Protein AF-A0A926A5C2-F1 (afdb_monomer_lite)

Secondary structure (DSSP, 8-state):
-------------PPTT--S----EEEEEEE---SSTT---EEEEEEE--SS---------------------PPPPPPSS-GGGT--TT-EEEEEE-TT--EEEEE--EEETTTTEEEHHHHHHHTT----HHHHHHHHT-S-EEEETTEEEEEEEEEEEEEETTEEEEEEEEEEEEEEEEEEEEEETTEEEEEEEEEEEEEETT-SSPPPHHHHHHHHHHHH----HHHHHH----EEEEEEEPPPS-S---

Structure (mmCIF, N/CA/C/O backbone):
data_AF-A0A926A5C2-F1
#
_entry.id   AF-A0A926A5C2-F1
#
loop_
_atom_site.group_PDB
_atom_site.id
_atom_site.type_symbol
_atom_site.label_atom_id
_atom_site.label_alt_id
_atom_site.label_comp_id
_atom_site.label_asym_id
_atom_site.label_entity_id
_atom_site.label_seq_id
_atom_site.pdbx_PDB_ins_code
_atom_site.Cartn_x
_atom_site.Cartn_y
_atom_site.Cartn_z
_atom_site.occupancy
_atom_site.B_iso_or_equiv
_atom_site.auth_seq_id
_atom_site.auth_comp_id
_atom_site.auth_asym_id
_atom_site.auth_atom_id
_atom_site.pdbx_PDB_model_num
ATOM 1 N N . MET A 1 1 ? 26.486 -22.505 4.040 1.00 41.91 1 MET A N 1
ATOM 2 C CA . MET A 1 1 ? 26.008 -23.782 3.472 1.00 41.91 1 MET A CA 1
ATOM 3 C C . MET A 1 1 ? 27.068 -24.236 2.486 1.00 41.91 1 MET A C 1
ATOM 5 O O . MET A 1 1 ? 27.304 -23.521 1.524 1.00 41.91 1 MET A O 1
ATOM 9 N N . GLY A 1 2 ? 27.817 -25.287 2.821 1.00 39.69 2 GLY A N 1
ATOM 10 C CA . GLY A 1 2 ? 28.919 -25.784 1.992 1.00 39.69 2 GLY A CA 1
ATOM 11 C C . GLY A 1 2 ? 28.408 -26.738 0.914 1.00 39.69 2 GLY A C 1
ATOM 12 O O . GLY A 1 2 ? 27.535 -27.553 1.202 1.00 39.69 2 GLY A O 1
ATOM 13 N N . SER A 1 3 ? 28.935 -26.617 -0.305 1.00 39.25 3 SER A N 1
ATOM 14 C CA . SER A 1 3 ? 28.775 -27.623 -1.362 1.00 39.25 3 SER A CA 1
ATOM 15 C C . SER A 1 3 ? 29.648 -28.830 -1.025 1.00 39.25 3 SER A C 1
ATOM 17 O O . SER A 1 3 ? 30.818 -28.653 -0.682 1.00 39.25 3 SER A O 1
ATOM 19 N N . VAL A 1 4 ? 29.094 -30.039 -1.098 1.00 41.56 4 VAL A N 1
ATOM 20 C CA . VAL A 1 4 ? 29.854 -31.290 -0.982 1.00 41.56 4 VAL A CA 1
ATOM 21 C C . VAL A 1 4 ? 29.874 -31.930 -2.364 1.00 41.56 4 VAL A C 1
ATOM 23 O O . VAL A 1 4 ? 28.915 -32.585 -2.767 1.00 41.56 4 VAL A O 1
ATOM 26 N N . ASP A 1 5 ? 30.961 -31.725 -3.103 1.00 39.16 5 ASP A N 1
ATOM 27 C CA . ASP A 1 5 ? 31.157 -32.364 -4.402 1.00 39.16 5 ASP A CA 1
ATOM 28 C C . ASP A 1 5 ? 31.571 -33.822 -4.183 1.00 39.16 5 ASP A C 1
ATOM 30 O O . ASP A 1 5 ? 32.675 -34.115 -3.723 1.00 39.16 5 ASP A O 1
ATOM 34 N N . THR A 1 6 ? 30.678 -34.758 -4.507 1.00 43.56 6 THR A N 1
ATOM 35 C CA . THR A 1 6 ? 30.975 -36.193 -4.417 1.00 43.56 6 THR A CA 1
ATOM 36 C C . THR A 1 6 ? 31.266 -36.724 -5.817 1.00 43.56 6 THR A C 1
ATOM 38 O O . THR A 1 6 ? 30.358 -37.077 -6.565 1.00 43.56 6 THR A O 1
ATOM 41 N N . ALA A 1 7 ? 32.541 -36.767 -6.209 1.00 42.66 7 ALA A N 1
ATOM 42 C CA . ALA A 1 7 ? 32.945 -37.380 -7.472 1.00 42.66 7 ALA A CA 1
ATOM 43 C C . ALA A 1 7 ? 32.985 -38.910 -7.317 1.00 42.66 7 ALA A C 1
ATOM 45 O O . ALA A 1 7 ? 33.824 -39.445 -6.591 1.00 42.66 7 ALA A O 1
ATOM 46 N N . ARG A 1 8 ? 32.091 -39.629 -8.007 1.00 47.75 8 ARG A N 1
ATOM 47 C CA . ARG A 1 8 ? 32.092 -41.099 -8.052 1.00 47.75 8 ARG A CA 1
ATOM 48 C C . ARG A 1 8 ? 32.523 -41.568 -9.438 1.00 47.75 8 ARG A C 1
ATOM 50 O O . ARG A 1 8 ? 31.795 -41.402 -10.411 1.00 47.75 8 ARG A O 1
ATOM 57 N N . ALA A 1 9 ? 33.718 -42.145 -9.534 1.00 41.56 9 ALA A N 1
ATOM 58 C CA . ALA A 1 9 ? 34.192 -42.772 -10.761 1.00 41.56 9 ALA A CA 1
ATOM 59 C C . ALA A 1 9 ? 33.613 -44.190 -10.871 1.00 41.56 9 ALA A C 1
ATOM 61 O O . ALA A 1 9 ? 33.821 -45.018 -9.985 1.00 41.56 9 ALA A O 1
ATOM 62 N N . HIS A 1 10 ? 32.900 -44.475 -11.959 1.00 47.66 10 HIS A N 1
ATOM 63 C CA . HIS A 1 10 ? 32.483 -45.830 -12.313 1.00 47.66 10 HIS A CA 1
ATOM 64 C C . HIS A 1 10 ? 33.353 -46.329 -13.469 1.00 47.66 10 HIS A C 1
ATOM 66 O O . HIS A 1 10 ? 33.360 -45.740 -14.548 1.00 47.66 10 HIS A O 1
ATOM 72 N N . ALA A 1 11 ? 34.100 -47.410 -13.241 1.00 44.03 11 ALA A N 1
ATOM 73 C CA . ALA A 1 11 ? 34.818 -48.108 -14.300 1.00 44.03 11 ALA A CA 1
ATOM 74 C C . ALA A 1 11 ? 33.831 -49.016 -15.049 1.00 44.03 11 ALA A C 1
ATOM 76 O O . ALA A 1 11 ? 33.307 -49.967 -14.473 1.00 44.03 11 ALA A O 1
ATOM 77 N N . ALA A 1 12 ? 33.560 -48.717 -16.319 1.00 50.47 12 ALA A N 1
ATOM 78 C CA . ALA A 1 12 ? 32.808 -49.610 -17.191 1.00 50.47 12 ALA A CA 1
ATOM 79 C C . ALA A 1 12 ? 33.776 -50.614 -17.835 1.00 50.47 12 ALA A C 1
ATOM 81 O O . ALA A 1 12 ? 34.683 -50.222 -18.570 1.00 50.47 12 ALA A O 1
ATOM 82 N N . THR A 1 13 ? 33.602 -51.908 -17.565 1.00 46.28 13 THR A N 1
ATOM 83 C CA . THR A 1 13 ? 34.299 -52.970 -18.302 1.00 46.28 13 THR A CA 1
ATOM 84 C C . THR A 1 13 ? 33.565 -53.225 -19.613 1.00 46.28 13 THR A C 1
ATOM 86 O O . THR A 1 13 ? 32.408 -53.644 -19.605 1.00 46.28 13 THR A O 1
ATOM 89 N N . GLY A 1 14 ? 34.223 -52.944 -20.739 1.00 50.41 14 GLY A N 1
ATOM 90 C CA . GLY A 1 14 ? 33.713 -53.284 -22.068 1.00 50.41 14 GLY A CA 1
ATOM 91 C C . GLY A 1 14 ? 33.692 -54.802 -22.314 1.00 50.41 14 GLY A C 1
ATOM 92 O O . GLY A 1 14 ? 34.383 -55.546 -21.613 1.00 50.41 14 GLY A O 1
ATOM 93 N N . PRO A 1 15 ? 32.914 -55.281 -23.300 1.00 50.41 15 PRO A N 1
ATOM 94 C CA . PRO A 1 15 ? 32.905 -56.689 -23.685 1.00 50.41 15 PRO A CA 1
ATOM 95 C C . PRO A 1 15 ? 34.279 -57.133 -24.232 1.00 50.41 15 PRO A C 1
ATOM 97 O O . PRO A 1 15 ? 34.991 -56.333 -24.847 1.00 50.41 15 PRO A O 1
ATOM 100 N N . PRO A 1 16 ? 34.675 -58.401 -24.023 1.00 42.03 16 PRO A N 1
ATOM 101 C CA . PRO A 1 16 ? 35.984 -58.900 -24.431 1.00 42.03 16 PRO A CA 1
ATOM 102 C C . PRO A 1 16 ? 36.075 -58.997 -25.961 1.00 42.03 16 PRO A C 1
ATOM 104 O O . PRO A 1 16 ? 35.305 -59.728 -26.578 1.00 42.03 16 PRO A O 1
ATOM 107 N N . GLY A 1 17 ? 37.024 -58.279 -26.579 1.00 53.16 17 GLY A N 1
ATOM 108 C CA . GLY A 1 17 ? 37.363 -58.477 -27.998 1.00 53.16 17 GLY A CA 1
ATOM 109 C C . GLY A 1 17 ? 37.884 -57.270 -28.786 1.00 53.16 17 GLY A C 1
ATOM 110 O O . GLY A 1 17 ? 38.412 -57.466 -29.875 1.00 53.16 17 GLY A O 1
ATOM 111 N N . THR A 1 18 ? 37.792 -56.039 -28.279 1.00 46.62 18 THR A N 1
ATOM 112 C CA . THR A 1 18 ? 38.302 -54.846 -28.989 1.00 46.62 18 THR A CA 1
ATOM 113 C C . THR A 1 18 ? 39.688 -54.416 -28.491 1.00 46.62 18 THR A C 1
ATOM 115 O O . THR A 1 18 ? 39.826 -54.101 -27.306 1.00 46.62 18 THR A O 1
ATOM 118 N N . PRO A 1 19 ? 40.720 -54.353 -29.357 1.00 46.88 19 PRO A N 1
ATOM 119 C CA . PRO A 1 19 ? 42.037 -53.849 -28.981 1.00 46.88 19 PRO A CA 1
ATOM 120 C C . PRO A 1 19 ? 42.009 -52.325 -28.795 1.00 46.88 19 PRO A C 1
ATOM 122 O O . PRO A 1 19 ? 41.740 -51.589 -29.737 1.00 46.88 19 PRO A O 1
ATOM 125 N N . GLY A 1 20 ? 42.342 -51.868 -27.585 1.00 53.09 20 GLY A N 1
ATOM 126 C CA . GLY A 1 20 ? 42.894 -50.534 -27.320 1.00 53.09 20 GLY A CA 1
ATOM 127 C C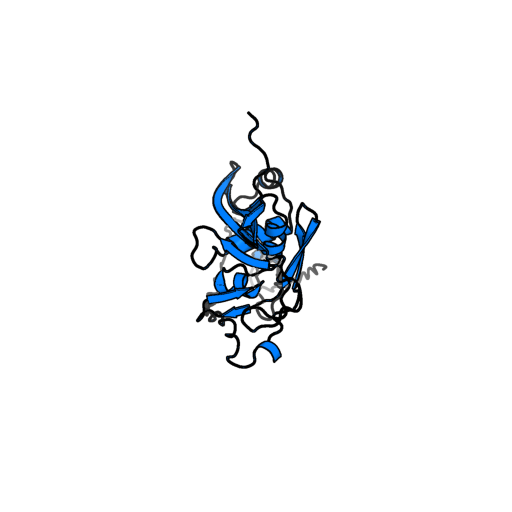 . GLY A 1 20 ? 41.935 -49.346 -27.435 1.00 53.09 20 GLY A C 1
ATOM 128 O O . GLY A 1 20 ? 41.920 -48.647 -28.440 1.00 53.09 20 GLY A O 1
ATOM 129 N N . GLY A 1 21 ? 41.225 -49.030 -26.349 1.00 47.00 21 GLY A N 1
ATOM 130 C CA . GLY A 1 21 ? 40.517 -47.755 -26.223 1.00 47.00 21 GLY A CA 1
ATOM 131 C C . GLY A 1 21 ? 39.782 -47.608 -24.895 1.00 47.00 21 GLY A C 1
ATOM 132 O O . GLY A 1 21 ? 38.567 -47.756 -24.844 1.00 47.00 21 GLY A O 1
ATOM 133 N N . TYR A 1 22 ? 40.501 -47.317 -23.808 1.00 49.78 22 TYR A N 1
ATOM 134 C CA . TYR A 1 22 ? 39.872 -46.968 -22.531 1.00 49.78 22 TYR A CA 1
ATOM 135 C C . TYR A 1 22 ? 39.327 -45.534 -22.609 1.00 49.78 22 TYR A C 1
ATOM 137 O O . TYR A 1 22 ? 40.064 -44.567 -22.426 1.00 49.78 22 TYR A O 1
ATOM 145 N N . GLY A 1 23 ? 38.040 -45.388 -22.922 1.00 53.72 23 GLY A N 1
ATOM 146 C CA . GLY A 1 23 ? 37.313 -44.127 -22.777 1.00 53.72 23 GLY A CA 1
ATOM 147 C C . GLY A 1 23 ? 36.698 -44.026 -21.383 1.00 53.72 23 GLY A C 1
ATOM 148 O O . GLY A 1 23 ? 36.069 -44.968 -20.912 1.00 53.72 23 GLY A O 1
ATOM 149 N N . TYR A 1 24 ? 36.865 -42.885 -20.724 1.00 52.62 24 TYR A N 1
ATOM 150 C CA . TYR A 1 24 ? 36.224 -42.568 -19.449 1.00 52.62 24 TYR A CA 1
ATOM 151 C C . TYR A 1 24 ? 35.170 -41.476 -19.671 1.00 52.62 24 TYR A C 1
ATOM 153 O O . TYR A 1 24 ? 35.434 -40.467 -20.331 1.00 52.62 24 TYR A O 1
ATOM 161 N N . CYS A 1 25 ? 33.967 -41.677 -19.134 1.00 48.66 25 CYS A N 1
ATOM 162 C CA . CYS A 1 25 ? 32.930 -40.650 -19.077 1.00 48.66 25 CYS A CA 1
ATOM 163 C C . CYS A 1 25 ? 32.883 -40.097 -17.651 1.00 48.66 25 CYS A C 1
ATOM 165 O O . CYS A 1 25 ? 32.857 -40.858 -16.683 1.00 48.66 25 CYS A O 1
ATOM 167 N N . PHE A 1 26 ? 32.883 -38.772 -17.524 1.00 50.59 26 PHE A N 1
ATOM 168 C CA . PHE A 1 26 ? 32.692 -38.104 -16.241 1.00 50.59 26 PHE A CA 1
ATOM 169 C C . PHE A 1 26 ? 31.235 -37.661 -16.132 1.00 50.59 26 PHE A C 1
ATOM 171 O O . PHE A 1 26 ? 30.705 -37.029 -17.051 1.00 50.59 26 PHE A O 1
ATOM 178 N N . TYR A 1 27 ? 30.605 -37.994 -15.008 1.00 48.12 27 TYR A N 1
ATOM 179 C CA . TYR A 1 27 ? 29.276 -37.521 -14.646 1.00 48.12 27 TYR A CA 1
ATOM 180 C C . TYR A 1 27 ? 29.435 -36.411 -13.615 1.00 48.12 27 TYR A C 1
ATOM 182 O O . TYR A 1 27 ? 30.053 -36.619 -12.571 1.00 48.12 27 TYR A O 1
ATOM 190 N N . HIS A 1 28 ? 28.881 -35.238 -13.906 1.00 51.06 28 HIS A N 1
ATOM 191 C CA . HIS A 1 28 ? 28.712 -34.186 -12.911 1.00 51.06 28 HIS A CA 1
ATOM 192 C C . HIS A 1 28 ? 27.228 -34.126 -12.556 1.00 51.06 28 HIS A C 1
ATOM 194 O O . HIS A 1 28 ? 26.404 -33.762 -13.395 1.00 51.06 28 HIS A O 1
ATOM 200 N N . GLY A 1 29 ? 26.897 -34.541 -11.334 1.00 43.31 29 GLY A N 1
ATOM 201 C CA . GLY A 1 29 ? 25.592 -34.296 -10.732 1.00 43.31 29 GLY A CA 1
ATOM 202 C C . GLY A 1 29 ? 25.653 -32.990 -9.952 1.00 43.31 29 GLY A C 1
ATOM 203 O O . GLY A 1 29 ? 26.571 -32.785 -9.161 1.00 43.31 29 GLY A O 1
ATOM 204 N N . SER A 1 30 ? 24.704 -32.092 -10.188 1.00 50.62 30 SER A N 1
ATOM 205 C CA . SER A 1 30 ? 24.540 -30.880 -9.387 1.00 50.62 30 SER A CA 1
ATOM 206 C C . SER A 1 30 ? 23.118 -30.867 -8.848 1.00 50.62 30 SER A C 1
ATOM 208 O O . SER A 1 30 ? 22.163 -30.748 -9.612 1.00 50.62 30 SER A O 1
ATOM 210 N N . SER A 1 31 ? 22.979 -31.024 -7.535 1.00 45.97 31 SER A N 1
ATOM 211 C CA . SER A 1 31 ? 21.687 -30.985 -6.852 1.00 45.97 31 SER A CA 1
ATOM 212 C C . SER A 1 31 ? 21.349 -29.535 -6.510 1.00 45.97 31 SER A C 1
ATOM 214 O O . SER A 1 31 ? 22.049 -28.893 -5.726 1.00 45.97 31 SER A O 1
ATOM 216 N N . LEU A 1 32 ? 20.281 -29.001 -7.100 1.00 46.66 32 LEU A N 1
ATOM 217 C CA . LEU A 1 32 ? 19.748 -27.690 -6.734 1.00 46.66 32 LEU A CA 1
ATOM 218 C C . LEU A 1 32 ? 18.655 -27.879 -5.682 1.00 46.66 32 LEU A C 1
ATOM 220 O O . LEU A 1 32 ? 17.546 -28.306 -5.993 1.00 46.66 32 LEU A O 1
ATOM 224 N N . PHE A 1 33 ? 18.969 -27.548 -4.430 1.00 42.19 33 PHE A N 1
ATOM 225 C CA . PHE A 1 33 ? 17.984 -27.536 -3.353 1.00 42.19 33 PHE A CA 1
ATOM 226 C C . PHE A 1 33 ? 17.173 -26.241 -3.407 1.00 42.19 33 PHE A C 1
ATOM 228 O O . PHE A 1 33 ? 17.619 -25.187 -2.953 1.00 42.19 33 PHE A O 1
ATOM 235 N N . PHE A 1 34 ? 15.957 -26.327 -3.935 1.00 46.00 34 PHE A N 1
ATOM 236 C CA . PHE A 1 34 ? 14.927 -25.324 -3.686 1.00 46.00 34 PHE A CA 1
ATOM 237 C C . PHE A 1 34 ? 14.205 -25.721 -2.396 1.00 46.00 34 PHE A C 1
ATOM 239 O O . PHE A 1 34 ? 13.796 -26.867 -2.254 1.00 46.00 34 PHE A O 1
ATOM 246 N N . GLY A 1 35 ? 14.093 -24.806 -1.431 1.00 41.53 35 GLY A N 1
ATOM 247 C CA . GLY A 1 35 ? 13.573 -25.057 -0.077 1.00 41.53 35 GLY A CA 1
ATOM 248 C C . GLY A 1 35 ? 12.072 -25.371 0.020 1.00 41.53 35 GLY A C 1
ATOM 249 O O . GLY A 1 35 ? 11.381 -24.765 0.835 1.00 41.53 35 GLY A O 1
ATOM 250 N N . TYR A 1 36 ? 11.570 -26.308 -0.782 1.00 43.31 36 TYR A N 1
ATOM 251 C CA . TYR A 1 36 ? 10.217 -26.855 -0.724 1.00 43.31 36 TYR A CA 1
ATOM 252 C C . TYR A 1 36 ? 10.290 -28.380 -0.565 1.00 43.31 36 TYR A C 1
ATOM 254 O O . TYR A 1 36 ? 11.109 -29.020 -1.225 1.00 43.31 36 TYR A O 1
ATOM 262 N N . PRO A 1 37 ? 9.445 -29.002 0.275 1.00 48.28 37 PRO A N 1
ATOM 263 C CA . PRO A 1 37 ? 9.356 -30.452 0.307 1.00 48.28 37 PRO A CA 1
ATOM 264 C C . PRO A 1 37 ? 8.676 -30.930 -0.988 1.00 48.28 37 PRO A C 1
ATOM 266 O O . PRO A 1 37 ? 7.538 -30.552 -1.249 1.00 48.28 37 PRO A O 1
ATOM 269 N N . ALA A 1 38 ? 9.368 -31.778 -1.756 1.00 50.94 38 ALA A N 1
ATOM 270 C CA . ALA A 1 38 ? 8.860 -32.592 -2.875 1.00 50.94 38 ALA A CA 1
ATOM 271 C C . ALA A 1 38 ? 9.067 -32.113 -4.331 1.00 50.94 38 ALA A C 1
ATOM 273 O O . ALA A 1 38 ? 8.238 -32.411 -5.188 1.00 50.94 38 ALA A O 1
ATOM 274 N N . LEU A 1 39 ? 10.202 -31.490 -4.667 1.00 42.84 39 LEU A N 1
ATOM 275 C CA . LEU A 1 39 ? 10.691 -31.520 -6.056 1.00 42.84 39 LEU A CA 1
ATOM 276 C C . LEU A 1 39 ? 12.225 -31.550 -6.105 1.00 42.84 39 LEU A C 1
ATOM 278 O O . LEU A 1 39 ? 12.885 -30.515 -6.074 1.00 42.84 39 LEU A O 1
ATOM 282 N N . GLU A 1 40 ? 12.791 -32.757 -6.176 1.00 43.88 40 GLU A N 1
ATOM 283 C CA . GLU A 1 40 ? 14.185 -32.959 -6.576 1.00 43.88 40 GLU A CA 1
ATOM 284 C C . GLU A 1 40 ? 14.245 -33.013 -8.105 1.00 43.88 40 GLU A C 1
ATOM 286 O O . GLU A 1 40 ? 13.630 -33.871 -8.737 1.00 43.88 40 GLU A O 1
ATOM 291 N N . VAL A 1 41 ? 14.965 -32.068 -8.711 1.00 45.69 41 VAL A N 1
ATOM 292 C CA . VAL A 1 41 ? 15.289 -32.095 -10.140 1.00 45.69 41 VAL A CA 1
ATOM 293 C C . VAL A 1 41 ? 16.757 -32.476 -10.257 1.00 45.69 41 VAL A C 1
ATOM 295 O O . VAL A 1 41 ? 17.640 -31.667 -9.973 1.00 45.69 41 VAL A O 1
ATOM 298 N N . GLU A 1 42 ? 17.020 -33.717 -10.656 1.00 47.97 42 GLU A N 1
ATOM 299 C CA . GLU A 1 42 ? 18.371 -34.195 -10.935 1.00 47.97 42 GLU A CA 1
ATOM 300 C C . GLU A 1 42 ? 18.713 -33.907 -12.402 1.00 47.97 42 GLU A C 1
ATOM 302 O O . GLU A 1 42 ? 18.124 -34.472 -13.325 1.00 47.97 42 GLU A O 1
ATOM 307 N N . ILE A 1 43 ? 19.655 -32.992 -12.637 1.00 49.34 43 ILE A N 1
ATOM 308 C CA . ILE A 1 43 ? 20.176 -32.713 -13.979 1.00 49.34 43 ILE A CA 1
ATOM 309 C C . ILE A 1 43 ? 21.488 -33.481 -14.122 1.00 49.34 43 ILE A C 1
ATOM 311 O O . ILE A 1 43 ? 22.510 -33.091 -13.559 1.00 49.34 43 ILE A O 1
ATOM 315 N N . MET A 1 44 ? 21.469 -34.575 -14.882 1.00 43.66 44 MET A N 1
ATOM 316 C CA . MET A 1 44 ? 22.679 -35.322 -15.218 1.00 43.66 44 MET A CA 1
ATOM 317 C C . MET A 1 44 ? 23.249 -34.832 -16.550 1.00 43.66 44 MET A C 1
ATOM 319 O O . MET A 1 44 ? 22.611 -34.953 -17.594 1.00 43.66 44 MET A O 1
ATOM 323 N N . SER A 1 45 ? 24.478 -34.312 -16.530 1.00 52.91 45 SER A N 1
ATOM 324 C CA . SER A 1 45 ? 25.253 -34.044 -17.745 1.00 52.91 45 SER A CA 1
ATOM 325 C C . SER A 1 45 ? 26.385 -35.059 -17.863 1.00 52.91 45 SER A C 1
ATOM 327 O O . SER A 1 45 ? 27.201 -35.198 -16.949 1.00 52.91 45 SER A O 1
ATOM 329 N N . ALA A 1 46 ? 26.448 -35.761 -18.994 1.00 50.53 46 ALA A N 1
ATOM 330 C CA . ALA A 1 46 ? 27.552 -36.652 -19.329 1.00 50.53 46 ALA A CA 1
ATOM 331 C C . ALA A 1 46 ? 28.392 -36.037 -20.454 1.00 50.53 46 ALA A C 1
ATOM 333 O O . ALA A 1 46 ? 27.861 -35.611 -21.481 1.00 50.53 46 ALA A O 1
ATOM 334 N N . ARG A 1 47 ? 29.718 -36.014 -20.276 1.00 52.53 47 ARG A N 1
ATOM 335 C CA . ARG A 1 47 ? 30.673 -35.712 -21.352 1.00 52.53 47 ARG A CA 1
ATOM 336 C C . ARG A 1 47 ? 31.592 -36.910 -21.540 1.00 52.53 47 ARG A C 1
ATOM 338 O O . ARG A 1 47 ? 32.353 -37.255 -20.637 1.00 52.53 47 ARG A O 1
ATOM 345 N N . CYS A 1 48 ? 31.551 -37.514 -22.720 1.00 44.84 48 CYS A N 1
ATOM 346 C CA . CYS A 1 48 ? 32.477 -38.573 -23.108 1.00 44.84 48 CYS A CA 1
ATOM 347 C C . CYS A 1 48 ? 33.482 -38.011 -24.127 1.00 44.84 48 CYS A C 1
ATOM 349 O O . CYS A 1 48 ? 33.094 -37.329 -25.076 1.00 44.84 48 CYS A O 1
ATOM 351 N N . ARG A 1 49 ? 34.783 -38.263 -23.922 1.00 46.78 49 ARG A N 1
ATOM 352 C CA . ARG A 1 49 ? 35.836 -37.946 -24.904 1.00 46.78 49 ARG A CA 1
ATOM 353 C C . ARG A 1 49 ? 36.111 -39.179 -25.756 1.00 46.78 49 ARG A C 1
ATOM 355 O O . ARG A 1 49 ? 36.516 -40.206 -25.219 1.00 46.78 49 ARG A O 1
ATOM 362 N N . HIS A 1 50 ? 35.975 -39.052 -27.072 1.00 45.19 50 HIS A N 1
ATOM 363 C CA . HIS A 1 50 ? 36.530 -40.011 -28.024 1.00 45.19 50 HIS A CA 1
ATOM 364 C C . HIS A 1 50 ? 37.524 -39.294 -28.944 1.00 45.19 50 HIS A C 1
ATOM 366 O O . HIS A 1 50 ? 37.306 -38.142 -29.323 1.00 45.19 50 HIS A O 1
ATOM 372 N N . TRP A 1 51 ? 38.660 -39.934 -29.222 1.00 50.78 51 TRP A N 1
ATOM 373 C CA . TRP A 1 51 ? 39.692 -39.394 -30.106 1.00 50.78 51 TRP A CA 1
ATOM 374 C C . TRP A 1 51 ? 39.242 -39.573 -31.560 1.00 50.78 51 TRP A C 1
ATOM 376 O O . TRP A 1 51 ? 39.195 -40.690 -32.058 1.00 50.78 51 TRP A O 1
ATOM 386 N N . GLY A 1 52 ? 38.917 -38.460 -32.220 1.00 49.34 52 GLY A N 1
ATOM 387 C CA . GLY A 1 52 ? 38.553 -38.406 -33.639 1.00 49.34 52 GLY A CA 1
ATOM 388 C C . GLY A 1 52 ? 37.103 -37.968 -33.858 1.00 49.34 52 GLY A C 1
ATOM 389 O O . GLY A 1 52 ? 36.180 -38.724 -33.594 1.00 49.34 52 GLY A O 1
ATOM 390 N N . SER A 1 53 ? 36.928 -36.748 -34.379 1.00 48.94 53 SER A N 1
ATOM 391 C CA . SER A 1 53 ? 35.658 -36.078 -34.723 1.00 48.94 53 SER A CA 1
ATOM 392 C C . SER A 1 53 ? 34.747 -35.662 -33.558 1.00 48.94 53 SER A C 1
ATOM 394 O O . SER A 1 53 ? 34.024 -36.448 -32.954 1.00 48.94 53 SER A O 1
ATOM 396 N N . PHE A 1 54 ? 34.730 -34.350 -33.296 1.00 45.34 54 PHE A N 1
ATOM 397 C CA . PHE A 1 54 ? 33.847 -33.683 -32.338 1.00 45.34 54 PHE A CA 1
ATOM 398 C C . PHE A 1 54 ? 32.402 -33.601 -32.862 1.00 45.34 54 PHE A C 1
ATOM 400 O O . PHE A 1 54 ? 31.985 -32.580 -33.401 1.00 45.34 54 PHE A O 1
ATOM 407 N N . GLY A 1 55 ? 31.617 -34.661 -32.676 1.00 48.03 55 GLY A N 1
ATOM 408 C CA . GLY A 1 55 ? 30.154 -34.593 -32.719 1.00 48.03 55 GLY A CA 1
ATOM 409 C C . GLY A 1 55 ? 29.596 -34.566 -31.296 1.00 48.03 55 GLY A C 1
ATOM 410 O O . GLY A 1 55 ? 29.535 -35.607 -30.650 1.00 48.03 55 GLY A O 1
ATOM 411 N N . SER A 1 56 ? 29.214 -33.396 -30.770 1.00 49.09 56 SER A N 1
ATOM 412 C CA . SER A 1 56 ? 28.480 -33.328 -29.494 1.00 49.09 56 SER A CA 1
ATOM 413 C C . SER A 1 56 ? 27.036 -33.773 -29.710 1.00 49.09 56 SER A C 1
ATOM 415 O O . SER A 1 56 ? 26.222 -33.010 -30.224 1.00 49.09 56 SER A O 1
ATOM 417 N N . LEU A 1 57 ? 26.712 -35.000 -29.305 1.00 43.06 57 LEU A N 1
ATOM 418 C CA . LEU A 1 57 ? 25.334 -35.469 -29.189 1.00 43.06 57 LEU A CA 1
ATOM 419 C C . LEU A 1 57 ? 24.787 -35.035 -27.820 1.00 43.06 57 LEU A C 1
ATOM 421 O O . LEU A 1 57 ? 25.101 -35.639 -26.797 1.00 43.06 57 LEU A O 1
ATOM 425 N N . VAL A 1 58 ? 23.993 -33.965 -27.791 1.00 57.22 58 VAL A N 1
ATOM 426 C CA . VAL A 1 58 ? 23.243 -33.559 -26.594 1.00 57.22 58 VAL A CA 1
ATOM 427 C C . VAL A 1 58 ? 21.901 -34.286 -26.621 1.00 57.22 58 VAL A C 1
ATOM 429 O O . VAL A 1 58 ? 21.030 -33.958 -27.422 1.00 57.22 58 VAL A O 1
ATOM 432 N N . VAL A 1 59 ? 21.740 -35.303 -25.774 1.00 51.91 59 VAL A N 1
ATOM 433 C CA . VAL A 1 59 ? 20.455 -35.989 -25.579 1.00 51.91 59 VAL A CA 1
ATOM 434 C C . VAL A 1 59 ? 19.675 -35.234 -24.506 1.00 51.91 59 VAL A C 1
ATOM 436 O O . VAL A 1 59 ? 19.940 -35.380 -23.315 1.00 51.91 59 VAL A O 1
ATOM 439 N N . THR A 1 60 ? 18.725 -34.401 -24.926 1.00 57.91 60 THR A N 1
ATOM 440 C CA . THR A 1 60 ? 17.811 -33.699 -24.017 1.00 57.91 60 THR A CA 1
ATOM 441 C C . THR A 1 60 ? 16.621 -34.607 -23.712 1.00 57.91 60 THR A C 1
ATOM 443 O O . THR A 1 60 ? 15.717 -34.750 -24.533 1.00 57.91 60 THR A O 1
ATOM 446 N N . VAL A 1 61 ? 16.606 -35.233 -22.535 1.00 53.88 61 VAL A N 1
ATOM 447 C CA . VAL A 1 61 ? 15.418 -35.940 -22.036 1.00 53.88 61 VAL A CA 1
ATOM 448 C C . VAL A 1 61 ? 14.452 -34.895 -21.478 1.00 53.88 61 VAL A C 1
ATOM 450 O O . VAL A 1 61 ? 14.657 -34.361 -20.392 1.00 53.88 61 VAL A O 1
ATOM 453 N N . VAL A 1 62 ? 13.409 -34.564 -22.241 1.00 51.50 62 VAL A N 1
ATOM 454 C CA . VAL A 1 62 ? 12.334 -33.672 -21.788 1.00 51.50 62 VAL A CA 1
ATOM 455 C C . VAL A 1 62 ? 11.342 -34.502 -20.972 1.00 51.50 62 VAL A C 1
ATOM 457 O O . VAL A 1 62 ? 10.462 -35.152 -21.534 1.00 51.50 62 VAL A O 1
ATOM 460 N N . LEU A 1 63 ? 11.479 -34.504 -19.642 1.00 54.53 63 LEU A N 1
ATOM 461 C CA . LEU A 1 63 ? 10.404 -34.975 -18.767 1.00 54.53 63 LEU A CA 1
ATOM 462 C C . LEU A 1 63 ? 9.258 -33.957 -18.834 1.00 54.53 63 LEU A C 1
ATOM 464 O O . LEU A 1 63 ? 9.328 -32.878 -18.246 1.00 54.53 63 LEU A O 1
ATOM 468 N N . ALA A 1 64 ? 8.198 -34.299 -19.564 1.00 48.81 64 ALA A N 1
ATOM 469 C CA . ALA A 1 64 ? 6.940 -33.567 -19.547 1.00 48.81 64 ALA A CA 1
ATOM 470 C C . ALA A 1 64 ? 6.236 -33.807 -18.200 1.00 48.81 64 ALA A C 1
ATOM 472 O O . ALA A 1 64 ? 5.357 -34.658 -18.077 1.00 48.81 64 ALA A O 1
ATOM 473 N N . ALA A 1 65 ? 6.654 -33.078 -17.165 1.00 59.00 65 ALA A N 1
ATOM 474 C CA . ALA A 1 65 ? 5.913 -33.003 -15.916 1.00 59.00 65 ALA A CA 1
ATOM 475 C C . ALA A 1 65 ? 4.596 -32.265 -16.196 1.00 59.00 65 ALA A C 1
ATOM 477 O O . ALA A 1 65 ? 4.582 -31.055 -16.428 1.00 59.00 65 ALA A O 1
ATOM 478 N N . GLY A 1 66 ? 3.492 -33.015 -16.237 1.00 48.12 66 GLY A N 1
ATOM 479 C CA . GLY A 1 66 ? 2.150 -32.466 -16.375 1.00 48.12 66 GLY A CA 1
ATOM 480 C C . GLY A 1 66 ? 1.888 -31.452 -15.266 1.00 48.12 66 GLY A C 1
ATOM 481 O O . GLY A 1 66 ? 1.779 -31.814 -14.096 1.00 48.12 66 GLY A O 1
ATOM 482 N N . LEU A 1 67 ? 1.810 -30.176 -15.643 1.00 54.78 67 LEU A N 1
ATOM 483 C CA . LEU A 1 67 ? 1.443 -29.078 -14.759 1.00 54.78 67 LEU A CA 1
ATOM 484 C C . LEU A 1 67 ? -0.032 -29.239 -14.381 1.00 54.78 67 LEU A C 1
ATOM 486 O O . LEU A 1 67 ? -0.926 -28.721 -15.048 1.00 54.78 67 LEU A O 1
ATOM 490 N N . LEU A 1 68 ? -0.292 -29.990 -13.314 1.00 56.00 68 LEU A N 1
ATOM 491 C CA . LEU A 1 68 ? -1.580 -29.968 -12.642 1.00 56.00 68 LEU A CA 1
ATOM 492 C C . LEU A 1 68 ? -1.707 -28.604 -11.963 1.00 56.00 68 LEU A C 1
ATOM 494 O O . LEU A 1 68 ? -1.148 -28.363 -10.892 1.00 56.00 68 LEU A O 1
ATOM 498 N N . SER A 1 69 ? -2.415 -27.695 -12.632 1.00 53.59 69 SER A N 1
ATOM 499 C CA . SER A 1 69 ? -2.834 -26.401 -12.105 1.00 53.59 69 SER A CA 1
ATOM 500 C C . SER A 1 69 ? -3.616 -26.627 -10.815 1.00 53.59 69 SER A C 1
ATOM 502 O O . SER A 1 69 ? -4.811 -26.914 -10.841 1.00 53.59 69 SER A O 1
ATOM 504 N N . SER A 1 70 ? -2.936 -26.542 -9.675 1.00 61.59 70 SER A N 1
ATOM 505 C CA . SER A 1 70 ? -3.615 -26.579 -8.386 1.00 61.59 70 SER A CA 1
ATOM 506 C C . SER A 1 70 ? -4.509 -25.341 -8.298 1.00 61.59 70 SER A C 1
ATOM 508 O O . SER A 1 70 ? -4.023 -24.234 -8.563 1.00 61.59 70 SER A O 1
ATOM 510 N N . PRO A 1 71 ? -5.805 -25.485 -7.972 1.00 61.41 71 PRO A N 1
ATOM 511 C CA . PRO A 1 71 ? -6.663 -24.331 -7.775 1.00 61.41 71 PRO A CA 1
ATOM 512 C C . PRO A 1 71 ? -6.064 -23.493 -6.647 1.00 61.41 71 PRO A C 1
ATOM 514 O O . PRO A 1 71 ? -5.814 -23.996 -5.551 1.00 61.41 71 PRO A O 1
ATOM 517 N N . VAL A 1 72 ? -5.798 -22.216 -6.930 1.00 63.28 72 VAL A N 1
ATOM 518 C CA . VAL A 1 72 ? -5.402 -21.248 -5.906 1.00 63.28 72 VAL A CA 1
ATOM 519 C C . VAL A 1 72 ? -6.549 -21.202 -4.906 1.00 63.28 72 VAL A C 1
ATOM 521 O O . VAL A 1 72 ? -7.623 -20.691 -5.222 1.00 63.28 72 VAL A O 1
ATOM 524 N N . ALA A 1 73 ? -6.349 -21.804 -3.733 1.00 54.19 73 ALA A N 1
ATOM 525 C CA . ALA A 1 73 ? -7.336 -21.797 -2.669 1.00 54.19 73 ALA A CA 1
ATOM 526 C C . ALA A 1 73 ? -7.673 -20.337 -2.350 1.00 54.19 73 ALA A C 1
ATOM 528 O O . ALA A 1 73 ? -6.803 -19.563 -1.943 1.00 54.19 73 ALA A O 1
ATOM 529 N N . ALA A 1 74 ? -8.925 -19.953 -2.598 1.00 56.03 74 ALA A N 1
ATOM 530 C CA . ALA A 1 74 ? -9.427 -18.653 -2.197 1.00 56.03 74 ALA A CA 1
ATOM 531 C C . ALA A 1 74 ? -9.211 -18.514 -0.686 1.00 56.03 74 ALA A C 1
ATOM 533 O O . ALA A 1 74 ? -9.537 -19.426 0.077 1.00 56.03 74 ALA A O 1
ATOM 534 N N . ALA A 1 75 ? -8.613 -17.398 -0.263 1.00 55.62 75 ALA A N 1
ATOM 535 C CA . ALA A 1 75 ? -8.467 -17.106 1.154 1.00 55.62 75 ALA A CA 1
ATOM 536 C C . ALA A 1 75 ? -9.861 -17.177 1.808 1.00 55.62 75 ALA A C 1
ATOM 538 O O . ALA A 1 75 ? -10.811 -16.645 1.227 1.00 55.62 75 ALA A O 1
ATOM 539 N N . PRO A 1 76 ? -10.004 -17.862 2.956 1.00 55.09 76 PRO A N 1
ATOM 540 C CA . PRO A 1 76 ? -11.303 -18.096 3.572 1.00 55.09 76 PRO A CA 1
ATOM 541 C C . PRO A 1 76 ? -12.033 -16.769 3.787 1.00 55.09 76 PRO A C 1
ATOM 543 O O . PRO A 1 76 ? -11.462 -15.824 4.339 1.00 55.09 76 PRO A O 1
ATOM 546 N N . GLU A 1 77 ? -13.288 -16.696 3.334 1.00 55.00 77 GLU A N 1
ATOM 547 C CA . GLU A 1 77 ? -14.135 -15.541 3.617 1.00 55.00 77 GLU A CA 1
ATOM 548 C C . GLU A 1 77 ? -14.296 -15.391 5.138 1.00 55.00 77 GLU A C 1
ATOM 550 O O . GLU A 1 77 ? -14.408 -16.397 5.851 1.00 55.00 77 GLU A O 1
ATOM 555 N N . PRO A 1 78 ? -14.274 -14.156 5.672 1.00 55.25 78 PRO A N 1
ATOM 556 C CA . PRO A 1 78 ? -14.422 -13.952 7.103 1.00 55.25 78 PRO A CA 1
ATOM 557 C C . PRO A 1 78 ? -15.785 -14.505 7.561 1.00 55.25 78 PRO A C 1
ATOM 559 O O . PRO A 1 78 ? -16.806 -14.161 6.963 1.00 55.25 78 PRO A O 1
ATOM 562 N N . PRO A 1 79 ? -15.828 -15.350 8.609 1.00 55.59 79 PRO A N 1
ATOM 563 C CA . PRO A 1 79 ? -17.049 -16.028 9.034 1.00 55.59 79 PRO A CA 1
ATOM 564 C C . PRO A 1 79 ? -18.167 -15.039 9.381 1.00 55.59 79 PRO A C 1
ATOM 566 O O . PRO A 1 79 ? -17.960 -14.102 10.137 1.00 55.59 79 PRO A O 1
ATOM 569 N N . THR A 1 80 ? -19.383 -15.246 8.887 1.00 53.50 80 THR A N 1
ATOM 570 C CA . THR A 1 80 ? -20.547 -14.426 9.257 1.00 53.50 80 THR A CA 1
ATOM 571 C C . THR A 1 80 ? -21.014 -14.797 10.670 1.00 53.50 80 THR A C 1
ATOM 573 O O . THR A 1 80 ? -21.819 -15.704 10.858 1.00 53.50 80 THR A O 1
ATOM 576 N N . GLY A 1 81 ? -20.461 -14.132 11.681 1.00 58.91 81 GLY A N 1
ATOM 577 C CA . GLY A 1 81 ? -20.767 -14.312 13.103 1.00 58.91 81 GLY A CA 1
ATOM 578 C C . GLY A 1 81 ? -20.223 -13.133 13.908 1.00 58.91 81 GLY A C 1
ATOM 579 O O . GLY A 1 81 ? -19.869 -12.113 13.320 1.00 58.91 81 GLY A O 1
ATOM 580 N N . ASN A 1 82 ? -20.124 -13.249 15.236 1.00 60.31 82 ASN A N 1
ATOM 581 C CA . ASN A 1 82 ? -19.504 -12.235 16.102 1.00 60.31 82 ASN A CA 1
ATOM 582 C C . ASN A 1 82 ? -17.974 -12.179 15.852 1.00 60.31 82 ASN A C 1
ATOM 584 O O . ASN A 1 82 ? -17.162 -12.576 16.685 1.00 60.31 82 ASN A O 1
ATOM 588 N N . LEU A 1 83 ? -17.585 -11.750 14.645 1.00 57.91 83 LEU A N 1
ATOM 589 C CA . LEU A 1 83 ? -16.234 -11.764 14.077 1.00 57.91 83 LEU A CA 1
ATOM 590 C C . LEU A 1 83 ? -15.223 -11.044 14.957 1.00 57.91 83 LEU A C 1
ATOM 592 O O . LEU A 1 83 ? -14.054 -11.423 14.980 1.00 57.91 83 LEU A O 1
ATOM 596 N N . ALA A 1 84 ? -15.685 -10.040 15.704 1.00 60.06 84 ALA A N 1
ATOM 597 C CA . ALA A 1 84 ? -14.871 -9.282 16.639 1.00 60.06 84 ALA A CA 1
ATOM 598 C C . ALA A 1 84 ? -14.189 -10.174 17.691 1.00 60.06 84 ALA A C 1
ATOM 600 O O . ALA A 1 84 ? -13.122 -9.816 18.180 1.00 60.06 84 ALA A O 1
ATOM 601 N N . SER A 1 85 ? -14.776 -11.333 18.015 1.00 65.56 85 SER A N 1
ATOM 602 C CA . SER A 1 85 ? -14.236 -12.279 18.997 1.00 65.56 85 SER A CA 1
ATOM 603 C C . SER A 1 85 ? -13.177 -13.233 18.433 1.00 65.56 85 SER A C 1
ATOM 605 O O . SER A 1 85 ? -12.443 -13.824 19.219 1.00 65.56 85 SER A O 1
ATOM 607 N N . VAL A 1 86 ? -13.123 -13.447 17.114 1.00 83.06 86 VAL A N 1
ATOM 608 C CA . VAL A 1 86 ? -12.323 -14.533 16.511 1.00 83.06 86 VAL A CA 1
ATOM 609 C C . VAL A 1 86 ? -11.261 -13.996 15.556 1.00 83.06 86 VAL A C 1
ATOM 611 O O . VAL A 1 86 ? -10.177 -14.568 15.457 1.00 83.06 86 VAL A O 1
ATOM 614 N N . TYR A 1 87 ? -11.538 -12.890 14.862 1.00 89.69 87 TYR A N 1
ATOM 615 C CA . TYR A 1 87 ? -10.623 -12.345 13.869 1.00 89.69 87 TYR A CA 1
ATOM 616 C C . TYR A 1 87 ? -9.732 -11.243 14.464 1.00 89.69 87 TYR A C 1
ATOM 618 O O . TYR A 1 87 ? -10.255 -10.217 14.907 1.00 89.69 87 TYR A O 1
ATOM 626 N N . PRO A 1 88 ? -8.393 -11.389 14.453 1.00 94.88 88 PRO A N 1
ATOM 627 C CA . PRO A 1 88 ? -7.484 -10.436 15.086 1.00 94.88 88 PRO A CA 1
ATOM 628 C C . PRO A 1 88 ? -7.241 -9.199 14.199 1.00 94.88 88 PRO A C 1
ATOM 630 O O . PRO A 1 88 ? -6.104 -8.894 13.829 1.00 94.88 88 PRO A O 1
ATOM 633 N N . SER A 1 89 ? -8.300 -8.460 13.848 1.00 96.06 89 SER A N 1
ATOM 634 C CA . SER A 1 89 ? -8.225 -7.281 12.962 1.00 96.06 89 SER A CA 1
ATOM 635 C C . SER A 1 89 ? -7.352 -6.154 13.518 1.00 96.06 89 SER A C 1
ATOM 637 O O . SER A 1 89 ? -6.789 -5.362 12.759 1.00 96.06 89 SER A O 1
ATOM 639 N N . ASN A 1 90 ? -7.203 -6.091 14.840 1.00 96.62 90 ASN A N 1
ATOM 640 C CA . ASN A 1 90 ? -6.366 -5.119 15.534 1.00 96.62 90 ASN A CA 1
ATOM 641 C C . ASN A 1 90 ? -4.871 -5.483 15.550 1.00 96.62 90 ASN A C 1
ATOM 643 O O . ASN A 1 90 ? -4.069 -4.614 15.903 1.00 96.62 90 ASN A O 1
ATOM 647 N N . GLN A 1 91 ? -4.479 -6.709 15.174 1.00 97.38 91 GLN A N 1
ATOM 648 C CA . GLN A 1 91 ? -3.082 -7.149 15.200 1.00 97.38 91 GLN A CA 1
ATOM 649 C C . GLN A 1 91 ? -2.216 -6.212 14.352 1.00 97.38 91 GLN A C 1
ATOM 651 O O . GLN A 1 91 ? -2.425 -6.082 13.147 1.00 97.38 91 GLN A O 1
ATOM 656 N N . VAL A 1 92 ? -1.219 -5.577 14.965 1.00 98.00 92 VAL A N 1
ATOM 657 C CA . VAL A 1 92 ? -0.235 -4.763 14.244 1.00 98.00 92 VAL A CA 1
ATOM 658 C C . VAL A 1 92 ? 0.767 -5.705 13.579 1.00 98.00 92 VAL A C 1
ATOM 660 O O . VAL A 1 92 ? 1.497 -6.419 14.260 1.00 98.00 92 VAL A O 1
ATOM 663 N N . LEU A 1 93 ? 0.787 -5.722 12.248 1.00 98.19 93 LEU A N 1
ATOM 664 C CA . LEU A 1 93 ? 1.703 -6.545 11.451 1.00 98.19 93 LEU A CA 1
ATOM 665 C C . LEU A 1 93 ? 3.022 -5.820 11.166 1.00 98.19 93 LEU A C 1
ATOM 667 O O . LEU A 1 93 ? 4.043 -6.438 10.871 1.00 98.19 93 LEU A O 1
ATOM 671 N N . GLY A 1 94 ? 3.008 -4.492 11.235 1.00 97.56 94 GLY A N 1
ATOM 672 C CA . GLY A 1 94 ? 4.196 -3.683 11.055 1.00 97.56 94 GLY A CA 1
ATOM 673 C C . GLY A 1 94 ? 3.937 -2.219 11.342 1.00 97.56 94 GLY A C 1
ATOM 674 O O . GLY A 1 94 ? 2.804 -1.772 11.498 1.00 97.56 94 GLY A O 1
ATOM 675 N N . THR A 1 95 ? 5.025 -1.473 11.414 1.00 97.62 95 THR A N 1
ATOM 676 C CA . THR A 1 95 ? 5.023 -0.043 11.690 1.00 97.62 95 THR A CA 1
ATOM 677 C C . THR A 1 95 ? 5.999 0.638 10.744 1.00 97.62 95 THR A C 1
ATOM 679 O O . THR A 1 95 ? 6.917 0.001 10.208 1.00 97.62 95 THR A O 1
ATOM 682 N N . VAL A 1 96 ? 5.776 1.923 10.502 1.00 95.75 96 VAL A N 1
ATOM 683 C CA . VAL A 1 96 ? 6.653 2.763 9.690 1.00 95.75 96 VAL A CA 1
ATOM 684 C C . VAL A 1 96 ? 6.520 4.213 10.135 1.00 95.75 96 VAL A C 1
ATOM 686 O O . VAL A 1 96 ? 5.449 4.630 10.567 1.00 95.75 96 VAL A O 1
ATOM 689 N N . PHE A 1 97 ? 7.615 4.961 10.052 1.00 93.62 97 PHE A N 1
ATOM 690 C CA . PHE A 1 97 ? 7.589 6.410 10.179 1.00 93.62 97 PHE A CA 1
ATOM 691 C C . PHE A 1 97 ? 7.593 7.029 8.786 1.00 93.62 97 PHE A C 1
ATOM 693 O O . PHE A 1 97 ? 8.376 6.598 7.932 1.00 93.62 97 PHE A O 1
ATOM 700 N N . ASP A 1 98 ? 6.719 8.005 8.554 1.00 90.00 98 ASP A N 1
ATOM 701 C CA . ASP A 1 98 ? 6.811 8.822 7.346 1.00 90.00 98 ASP A CA 1
ATOM 702 C C . ASP A 1 98 ? 7.947 9.854 7.446 1.00 90.00 98 ASP A C 1
ATOM 704 O O . ASP A 1 98 ? 8.639 9.954 8.463 1.00 90.00 98 ASP A O 1
ATOM 708 N N . ARG A 1 99 ? 8.147 10.637 6.378 1.00 84.81 99 ARG A N 1
ATOM 709 C CA . ARG A 1 99 ? 9.190 11.674 6.324 1.00 84.81 99 ARG A CA 1
ATOM 710 C C . ARG A 1 99 ? 9.047 12.748 7.413 1.00 84.81 99 ARG A C 1
ATOM 712 O O . ARG A 1 99 ? 10.056 13.317 7.817 1.00 84.81 99 ARG A O 1
ATOM 719 N N . ASP A 1 100 ? 7.834 13.010 7.895 1.00 85.88 100 ASP A N 1
ATOM 720 C CA . ASP A 1 100 ? 7.579 13.998 8.951 1.00 85.88 100 ASP A CA 1
ATOM 721 C C . ASP A 1 100 ? 7.671 13.378 10.356 1.00 85.88 100 ASP A C 1
ATOM 723 O O . ASP A 1 100 ? 7.336 14.028 11.346 1.00 85.88 100 ASP A O 1
ATOM 727 N N . GLY A 1 101 ? 8.073 12.109 10.462 1.00 89.44 101 GLY A N 1
ATOM 728 C CA . GLY A 1 101 ? 8.141 11.394 11.731 1.00 89.44 101 GLY A CA 1
ATOM 729 C C . GLY A 1 101 ? 6.781 10.931 12.255 1.00 89.44 101 GLY A C 1
ATOM 730 O O . GLY A 1 101 ? 6.687 10.542 13.422 1.00 89.44 101 GLY A O 1
ATOM 731 N N . ARG A 1 102 ? 5.715 10.925 11.438 1.00 90.44 102 ARG A N 1
ATOM 732 C CA . ARG A 1 102 ? 4.435 10.341 11.871 1.00 90.44 102 ARG A CA 1
ATOM 733 C C . ARG A 1 102 ? 4.555 8.837 11.961 1.00 90.44 102 ARG A C 1
ATOM 735 O O . ARG A 1 102 ? 4.972 8.175 11.014 1.00 90.44 102 ARG A O 1
ATOM 742 N N . TYR A 1 103 ? 4.099 8.304 13.081 1.00 95.38 103 TYR A N 1
ATOM 743 C CA . TYR A 1 103 ? 4.025 6.876 13.313 1.00 95.38 103 TYR A CA 1
ATOM 744 C C . TYR A 1 103 ? 2.776 6.275 12.660 1.00 95.38 103 TYR A C 1
ATOM 746 O O . TYR A 1 103 ? 1.646 6.605 13.026 1.00 95.38 103 TYR A O 1
ATOM 754 N N . ILE A 1 104 ? 2.979 5.369 11.707 1.00 96.69 104 ILE A N 1
ATOM 755 C CA . ILE A 1 104 ? 1.915 4.692 10.966 1.00 96.69 104 ILE A CA 1
ATOM 756 C C . ILE A 1 104 ? 1.931 3.209 11.326 1.00 96.69 104 ILE A C 1
ATOM 758 O O . ILE A 1 104 ? 2.927 2.504 11.142 1.00 96.69 104 ILE A O 1
ATOM 762 N N . GLN A 1 105 ? 0.795 2.721 11.818 1.00 98.06 105 GLN A N 1
ATOM 763 C CA . GLN A 1 105 ? 0.574 1.303 12.084 1.00 98.06 105 GLN A CA 1
ATOM 764 C C . GLN A 1 105 ? -0.041 0.625 10.862 1.00 98.06 105 GLN A C 1
ATOM 766 O O . GLN A 1 105 ? -1.036 1.091 10.308 1.00 98.06 105 GLN A O 1
ATOM 771 N N . ILE A 1 106 ? 0.517 -0.515 10.474 1.00 98.38 106 ILE A N 1
ATOM 772 C CA . ILE A 1 106 ? -0.068 -1.410 9.481 1.00 98.38 106 ILE A CA 1
ATOM 773 C C . ILE A 1 106 ? -0.672 -2.577 10.249 1.00 98.38 106 ILE A C 1
ATOM 775 O O . ILE A 1 106 ? 0.031 -3.461 10.744 1.00 98.38 106 ILE A O 1
ATOM 779 N N . ARG A 1 107 ? -1.992 -2.543 10.396 1.00 98.44 107 ARG A N 1
ATOM 780 C CA . ARG A 1 107 ? -2.762 -3.593 11.062 1.00 98.44 107 ARG A CA 1
ATOM 781 C C . ARG A 1 107 ? -3.174 -4.666 10.066 1.00 98.44 107 ARG A C 1
ATOM 783 O O . ARG A 1 107 ? -3.277 -4.387 8.871 1.00 98.44 107 ARG A O 1
ATOM 790 N N . ARG A 1 108 ? -3.465 -5.864 10.575 1.00 98.06 108 ARG A N 1
ATOM 791 C CA . ARG A 1 108 ? -4.085 -6.952 9.814 1.00 98.06 108 ARG A CA 1
ATOM 792 C C . ARG A 1 108 ? -5.337 -6.444 9.102 1.00 98.06 108 ARG A C 1
ATOM 794 O O . ARG A 1 108 ? -5.375 -6.439 7.876 1.00 98.06 108 ARG A O 1
ATOM 801 N N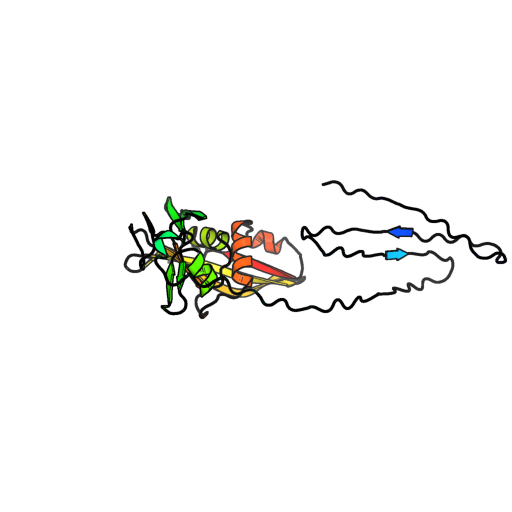 . GLY A 1 109 ? -6.246 -5.821 9.849 1.00 97.44 109 GLY A N 1
ATOM 802 C CA . GLY A 1 109 ? -7.460 -5.248 9.285 1.00 97.44 109 GLY A CA 1
ATOM 803 C C . GLY A 1 109 ? -8.474 -6.326 8.941 1.00 97.44 109 GLY A C 1
ATOM 804 O O . GLY A 1 109 ? -8.612 -7.262 9.713 1.00 97.44 109 GLY A O 1
ATOM 805 N N . PHE A 1 110 ? -9.233 -6.146 7.862 1.00 96.88 110 PHE A N 1
ATOM 806 C CA . PHE A 1 110 ? -10.086 -7.174 7.252 1.00 96.88 110 PHE A CA 1
ATOM 807 C C . PHE A 1 110 ? -10.598 -6.674 5.892 1.00 96.88 110 PHE A C 1
ATOM 809 O O . PHE A 1 110 ? -10.507 -5.478 5.588 1.00 96.88 110 PHE A O 1
ATOM 816 N N . TYR A 1 111 ? -11.211 -7.556 5.102 1.00 96.75 111 TYR A N 1
ATOM 817 C CA . TYR A 1 111 ? -11.994 -7.165 3.931 1.00 96.75 111 TYR A CA 1
ATOM 818 C C . TYR A 1 111 ? -13.220 -8.054 3.744 1.00 96.75 111 TYR A C 1
ATOM 820 O O . TYR A 1 111 ? -13.110 -9.275 3.786 1.00 96.75 111 TYR A O 1
ATOM 828 N N . ASN A 1 112 ? -14.372 -7.428 3.513 1.00 94.62 112 ASN A N 1
ATOM 829 C CA . ASN A 1 112 ? -15.605 -8.086 3.108 1.00 94.62 112 ASN A CA 1
ATOM 830 C C . ASN A 1 112 ? -15.923 -7.670 1.664 1.00 94.62 112 ASN A C 1
ATOM 832 O O . ASN A 1 112 ? -16.156 -6.491 1.385 1.00 94.62 112 ASN A O 1
ATOM 836 N N . SER A 1 113 ? -15.902 -8.637 0.747 1.00 94.50 113 SER A N 1
ATOM 837 C CA . SER A 1 113 ? -16.185 -8.439 -0.679 1.00 94.50 113 SER A CA 1
ATOM 838 C C . SER A 1 113 ? -17.642 -8.037 -0.925 1.00 94.50 113 SER A C 1
ATOM 840 O O . SER A 1 113 ? -17.884 -7.110 -1.696 1.00 94.50 113 SER A O 1
ATOM 842 N N . GLY A 1 114 ? -18.593 -8.665 -0.226 1.00 93.81 114 GLY A N 1
ATOM 843 C CA . GLY A 1 114 ? -20.032 -8.428 -0.377 1.00 93.81 114 GLY A CA 1
ATOM 844 C C . GLY A 1 114 ? -20.473 -7.009 -0.009 1.00 93.81 114 GLY A C 1
ATOM 845 O O . GLY A 1 114 ? -21.256 -6.403 -0.734 1.00 93.81 114 GLY A O 1
ATOM 846 N N . SER A 1 115 ? -19.941 -6.439 1.076 1.00 94.88 115 SER A N 1
ATOM 847 C CA . SER A 1 115 ? -20.228 -5.050 1.477 1.00 94.88 115 SER A CA 1
ATOM 848 C C . SER A 1 115 ? -19.182 -4.041 0.998 1.00 94.88 115 SER A C 1
ATOM 850 O O . SER A 1 115 ? -19.343 -2.835 1.194 1.00 94.88 115 SER A O 1
ATOM 852 N N . ASN A 1 116 ? -18.093 -4.511 0.382 1.00 95.12 116 ASN A N 1
ATOM 853 C CA . ASN A 1 116 ? -16.929 -3.714 -0.009 1.00 95.12 116 ASN A CA 1
ATOM 854 C C . ASN A 1 116 ? -16.285 -2.923 1.155 1.00 95.12 116 ASN A C 1
ATOM 856 O O . ASN A 1 116 ? -15.625 -1.895 0.947 1.00 95.12 116 ASN A O 1
ATOM 860 N N . GLN A 1 117 ? -16.465 -3.398 2.389 1.00 96.25 117 GLN A N 1
ATOM 861 C CA . GLN A 1 117 ? -15.956 -2.777 3.614 1.00 96.25 117 GLN A CA 1
ATOM 862 C C . GLN A 1 117 ? -14.674 -3.452 4.095 1.00 96.25 117 GLN A C 1
ATOM 864 O O . GLN A 1 117 ? -14.369 -4.588 3.746 1.00 96.25 117 GLN A O 1
ATOM 869 N N . GLY A 1 118 ? -13.893 -2.725 4.890 1.00 96.56 118 GLY A N 1
ATOM 870 C CA . GLY A 1 118 ? -12.636 -3.225 5.439 1.00 96.56 118 GLY A CA 1
ATOM 871 C C . GLY A 1 118 ? -11.575 -2.147 5.583 1.00 96.56 118 GLY A C 1
ATOM 872 O O . GLY A 1 118 ? -11.755 -1.016 5.106 1.00 96.56 118 GLY A O 1
ATOM 873 N N . PHE A 1 119 ? -10.445 -2.532 6.168 1.00 98.38 119 PHE A N 1
ATOM 874 C CA . PHE A 1 119 ? -9.253 -1.700 6.317 1.00 98.38 119 PHE A CA 1
ATOM 875 C C . PHE A 1 119 ? -7.972 -2.550 6.390 1.00 98.38 119 PHE A C 1
ATOM 877 O O . PHE A 1 119 ? -8.043 -3.778 6.382 1.00 98.38 119 PHE A O 1
ATOM 884 N N . GLY A 1 120 ? -6.807 -1.903 6.484 1.00 98.38 120 GLY A N 1
ATOM 885 C CA . GLY A 1 120 ? -5.539 -2.560 6.813 1.00 98.38 120 GLY A CA 1
ATOM 886 C C . GLY A 1 120 ? -4.917 -3.383 5.685 1.00 98.38 120 GLY A C 1
ATOM 887 O O . GLY A 1 120 ? -5.136 -3.122 4.494 1.00 98.38 120 GLY A O 1
ATOM 888 N N . PHE A 1 121 ? -4.081 -4.341 6.085 1.00 98.44 121 PHE A N 1
ATOM 889 C CA . PHE A 1 121 ? -3.369 -5.257 5.198 1.00 98.44 121 PHE A CA 1
ATOM 890 C C . PHE A 1 121 ? -4.336 -6.124 4.391 1.00 98.44 121 PHE A C 1
ATOM 892 O O . PHE A 1 121 ? -4.212 -6.180 3.172 1.00 98.44 121 PHE A O 1
ATOM 899 N N . ASP A 1 122 ? -5.345 -6.718 5.026 1.00 98.19 122 ASP A N 1
ATOM 900 C CA . ASP A 1 122 ? -6.246 -7.659 4.357 1.00 98.19 122 ASP A CA 1
ATOM 901 C C . ASP A 1 122 ? -7.080 -6.999 3.261 1.00 98.19 122 ASP A C 1
ATOM 903 O O . ASP A 1 122 ? -7.388 -7.636 2.257 1.00 98.19 122 ASP A O 1
ATOM 907 N N . LYS A 1 123 ? -7.417 -5.711 3.389 1.00 98.12 123 LYS A N 1
ATOM 908 C CA . LYS A 1 123 ? -8.048 -4.968 2.291 1.00 98.12 123 LYS A CA 1
ATOM 909 C C . LYS A 1 123 ? -7.104 -4.767 1.120 1.00 98.12 123 LYS A C 1
ATOM 911 O O . LYS A 1 123 ? -7.489 -5.024 -0.017 1.00 98.12 123 LYS A O 1
ATOM 916 N N . ALA A 1 124 ? -5.870 -4.352 1.376 1.00 98.31 124 ALA A N 1
ATOM 917 C CA . ALA A 1 124 ? -4.875 -4.205 0.320 1.00 98.31 124 ALA A CA 1
ATOM 918 C C . ALA A 1 124 ? -4.533 -5.558 -0.346 1.00 98.31 124 ALA A C 1
ATOM 920 O O . ALA A 1 124 ? -4.429 -5.630 -1.570 1.00 98.31 124 ALA A O 1
ATOM 921 N N . TYR A 1 125 ? -4.467 -6.640 0.430 1.00 98.12 125 TYR A N 1
ATOM 922 C CA . TYR A 1 125 ? -4.233 -7.999 -0.056 1.00 98.12 125 TYR A CA 1
ATOM 923 C C . TYR A 1 125 ? -5.415 -8.517 -0.890 1.00 98.12 125 TYR A C 1
ATOM 925 O O . TYR A 1 125 ? -5.275 -8.827 -2.078 1.00 98.12 125 TYR A O 1
ATOM 933 N N . ASN A 1 126 ? -6.604 -8.586 -0.285 1.00 96.94 126 ASN A N 1
ATOM 934 C CA . ASN A 1 126 ? -7.753 -9.274 -0.870 1.00 96.94 126 ASN A CA 1
ATOM 935 C C . ASN A 1 126 ? -8.434 -8.450 -1.960 1.00 96.94 126 ASN A C 1
ATOM 937 O O . ASN A 1 126 ? -8.815 -9.016 -2.981 1.00 96.94 126 ASN A O 1
ATOM 941 N N . LYS A 1 127 ? -8.553 -7.127 -1.791 1.00 97.56 127 LYS A N 1
ATOM 942 C CA . LYS A 1 127 ? -9.175 -6.255 -2.796 1.00 97.56 127 LYS A CA 1
ATOM 943 C C . LYS A 1 127 ? -8.181 -5.815 -3.863 1.00 97.56 127 LYS A C 1
ATOM 945 O O . LYS A 1 127 ? -8.506 -5.852 -5.046 1.00 97.56 127 LYS A O 1
ATOM 950 N N . HIS A 1 128 ? -6.985 -5.397 -3.445 1.00 98.12 128 HIS A N 1
ATOM 951 C CA . HIS A 1 128 ? -6.056 -4.669 -4.311 1.00 98.12 128 HIS A CA 1
ATOM 952 C C . HIS A 1 128 ? -4.856 -5.484 -4.805 1.00 98.12 128 HIS A C 1
ATOM 954 O O . HIS A 1 128 ? -4.121 -5.000 -5.660 1.00 98.12 128 HIS A O 1
ATOM 960 N N . GLY A 1 129 ? -4.675 -6.730 -4.356 1.00 97.69 129 GLY A N 1
ATOM 961 C CA . GLY A 1 129 ? -3.605 -7.606 -4.848 1.00 97.69 129 GLY A CA 1
ATOM 962 C C . GLY A 1 129 ? -2.196 -7.234 -4.384 1.00 97.69 129 GLY A C 1
ATOM 963 O O . GLY A 1 129 ? -1.225 -7.698 -4.975 1.00 97.69 129 GLY A O 1
ATOM 964 N N . LEU A 1 130 ? -2.076 -6.427 -3.328 1.00 97.31 130 LEU A N 1
ATOM 965 C CA . LEU A 1 130 ? -0.799 -6.095 -2.696 1.00 97.31 130 LEU A CA 1
ATOM 966 C C . LEU A 1 130 ? -0.520 -7.103 -1.581 1.00 97.31 130 LEU A C 1
ATOM 968 O O . LEU A 1 130 ? -1.028 -6.970 -0.468 1.00 97.31 130 LEU A O 1
ATOM 972 N N . THR A 1 131 ? 0.241 -8.147 -1.902 1.00 97.12 131 THR A N 1
ATOM 973 C CA . THR A 1 131 ? 0.285 -9.382 -1.102 1.00 97.12 131 THR A CA 1
ATOM 974 C C . THR A 1 131 ? 1.349 -9.414 -0.004 1.00 97.12 131 THR A C 1
ATOM 976 O O . THR A 1 131 ? 1.581 -10.459 0.596 1.00 97.12 131 THR A O 1
ATOM 979 N N . ASP A 1 132 ? 2.011 -8.290 0.262 1.00 97.50 132 ASP A N 1
ATOM 980 C CA . ASP A 1 132 ? 3.118 -8.185 1.213 1.00 97.50 132 ASP A CA 1
ATOM 981 C C . ASP A 1 132 ? 3.048 -6.851 1.973 1.00 97.50 132 ASP A C 1
ATOM 983 O O . ASP A 1 132 ? 2.505 -5.861 1.478 1.00 97.50 132 ASP A O 1
ATOM 987 N N . ILE A 1 133 ? 3.599 -6.811 3.188 1.00 97.06 133 ILE A N 1
ATOM 988 C CA . ILE A 1 133 ? 3.623 -5.607 4.028 1.00 97.06 133 ILE A CA 1
ATOM 989 C C . ILE A 1 133 ? 4.709 -4.603 3.611 1.00 97.06 133 ILE A C 1
ATOM 991 O O . ILE A 1 133 ? 4.596 -3.406 3.879 1.00 97.06 133 ILE A O 1
ATOM 995 N N . ARG A 1 134 ? 5.783 -5.058 2.962 1.00 96.12 134 ARG A N 1
ATOM 996 C CA . ARG A 1 134 ? 6.898 -4.215 2.502 1.00 96.12 134 ARG A CA 1
ATOM 997 C C . ARG A 1 134 ? 6.455 -3.139 1.504 1.00 96.12 134 ARG A C 1
ATOM 999 O O . ARG A 1 134 ? 6.829 -1.991 1.735 1.00 96.12 134 ARG A O 1
ATOM 1006 N N . PRO A 1 135 ? 5.596 -3.425 0.500 1.00 95.31 135 PRO A N 1
ATOM 1007 C CA . PRO A 1 135 ? 4.955 -2.398 -0.315 1.00 95.31 135 PRO A CA 1
ATOM 1008 C C . PRO A 1 135 ? 4.306 -1.288 0.504 1.00 95.31 135 PRO A C 1
ATOM 1010 O O . PRO A 1 135 ? 4.471 -0.109 0.204 1.00 95.31 135 PRO A O 1
ATOM 1013 N N . MET A 1 136 ? 3.622 -1.661 1.586 1.00 97.12 136 MET A N 1
ATOM 1014 C CA . MET A 1 136 ? 2.924 -0.701 2.426 1.00 97.12 136 MET A CA 1
ATOM 1015 C C . MET A 1 136 ? 3.894 0.205 3.174 1.00 97.12 136 MET A C 1
ATOM 1017 O O . MET A 1 136 ? 3.758 1.429 3.153 1.00 97.12 136 MET A O 1
ATOM 1021 N N . LYS A 1 137 ? 4.922 -0.398 3.778 1.00 96.06 137 LYS A N 1
ATOM 1022 C CA . LYS A 1 137 ? 6.007 0.337 4.437 1.00 96.06 137 LYS A CA 1
ATOM 1023 C C . LYS A 1 137 ? 6.747 1.253 3.465 1.00 96.06 137 LYS A C 1
ATOM 1025 O O . LYS A 1 137 ? 7.117 2.352 3.855 1.00 96.06 137 LYS A O 1
ATOM 1030 N N . TYR A 1 138 ? 6.962 0.815 2.227 1.00 93.38 138 TYR A N 1
ATOM 1031 C CA . TYR A 1 138 ? 7.583 1.639 1.197 1.00 93.38 138 TYR A CA 1
ATOM 1032 C C . TYR A 1 138 ? 6.717 2.864 0.889 1.00 93.38 138 TYR A C 1
ATOM 1034 O O . TYR A 1 138 ? 7.136 3.987 1.129 1.00 93.38 138 TYR A O 1
ATOM 1042 N N . VAL A 1 139 ? 5.463 2.676 0.473 1.00 94.19 139 VAL A N 1
ATOM 1043 C CA . VAL A 1 139 ? 4.594 3.801 0.085 1.00 94.19 139 VAL A CA 1
ATOM 1044 C C . VAL A 1 139 ? 4.395 4.804 1.228 1.00 94.19 139 VAL A C 1
ATOM 1046 O O . VAL A 1 139 ? 4.388 6.004 0.981 1.00 94.19 139 VAL A O 1
ATOM 1049 N N . PHE A 1 140 ? 4.294 4.366 2.485 1.00 94.69 140 PHE A N 1
ATOM 1050 C CA . PHE A 1 140 ? 4.151 5.290 3.620 1.00 94.69 140 PHE A CA 1
ATOM 1051 C C . PHE A 1 140 ? 5.428 6.054 4.001 1.00 94.69 140 PHE A C 1
ATOM 1053 O O . PHE A 1 140 ? 5.348 7.016 4.761 1.00 94.69 140 PHE A O 1
ATOM 1060 N N . ARG A 1 141 ? 6.592 5.697 3.446 1.00 90.25 141 ARG A N 1
ATOM 1061 C CA . ARG A 1 141 ? 7.806 6.531 3.515 1.00 90.25 141 ARG A CA 1
ATOM 1062 C C . ARG A 1 141 ? 7.814 7.646 2.460 1.00 90.25 141 ARG A C 1
ATOM 1064 O O . ARG A 1 141 ? 8.723 8.474 2.478 1.00 90.25 141 ARG A O 1
ATOM 1071 N N . ALA A 1 142 ? 6.835 7.677 1.550 1.00 78.44 142 ALA A N 1
ATOM 1072 C CA . ALA A 1 142 ? 6.794 8.634 0.453 1.00 78.44 142 ALA A CA 1
ATOM 1073 C C . ALA A 1 142 ? 6.709 10.094 0.905 1.00 78.44 142 ALA A C 1
ATOM 1075 O O . ALA A 1 142 ? 6.098 10.432 1.918 1.00 78.44 142 ALA A O 1
ATOM 1076 N N . VAL A 1 143 ? 7.282 10.966 0.072 1.00 63.19 143 VAL A N 1
ATOM 1077 C CA . VAL A 1 143 ? 7.353 12.416 0.291 1.00 63.19 143 VAL A CA 1
ATOM 1078 C C . VAL A 1 143 ? 6.021 13.115 0.012 1.00 63.19 143 VAL A C 1
ATOM 1080 O O . VAL A 1 143 ? 5.690 14.100 0.671 1.00 63.19 143 VAL A O 1
ATOM 1083 N N . ILE A 1 144 ? 5.258 12.628 -0.969 1.00 65.19 144 ILE A N 1
ATOM 1084 C CA . ILE A 1 144 ? 4.057 13.321 -1.437 1.00 65.19 144 ILE A CA 1
ATOM 1085 C C . ILE A 1 144 ? 2.885 12.965 -0.537 1.00 65.19 144 ILE A C 1
ATOM 1087 O O . ILE A 1 144 ? 2.270 11.903 -0.676 1.00 65.19 144 ILE A O 1
ATOM 1091 N N . ARG A 1 145 ? 2.572 13.905 0.357 1.00 68.94 145 ARG A N 1
ATOM 1092 C CA . ARG A 1 145 ? 1.382 13.890 1.196 1.00 68.94 145 ARG A CA 1
ATOM 1093 C C . ARG A 1 145 ? 0.413 14.974 0.753 1.00 68.94 145 ARG A C 1
ATOM 1095 O O . ARG A 1 145 ? 0.765 16.148 0.740 1.00 68.94 145 ARG A O 1
ATOM 1102 N N . SER A 1 146 ? -0.830 14.588 0.490 1.00 76.31 146 SER A N 1
ATOM 1103 C CA . SER A 1 146 ? -1.947 15.537 0.448 1.00 76.31 146 SER A CA 1
ATOM 1104 C C . SER A 1 146 ? -2.948 15.196 1.552 1.00 76.31 146 SER A C 1
ATOM 1106 O O . SER A 1 146 ? -3.245 14.010 1.754 1.00 76.31 146 SER A O 1
ATOM 1108 N N . PRO A 1 147 ? -3.451 16.197 2.298 1.00 76.75 147 PRO A N 1
ATOM 1109 C CA . PRO A 1 147 ? -4.643 16.017 3.111 1.00 76.75 147 PRO A CA 1
ATOM 1110 C C . PRO A 1 147 ? -5.802 15.548 2.226 1.00 76.75 147 PRO A C 1
ATOM 1112 O O . PRO A 1 147 ? -6.012 16.073 1.132 1.00 76.75 147 PRO A O 1
ATOM 1115 N N . ASP A 1 148 ? -6.550 14.559 2.697 1.00 74.62 148 ASP A N 1
ATOM 1116 C CA . ASP A 1 148 ? -7.766 14.060 2.065 1.00 74.62 148 ASP A CA 1
ATOM 1117 C C . ASP A 1 148 ? -8.890 14.037 3.086 1.00 74.62 148 ASP A C 1
ATOM 1119 O O . ASP A 1 148 ? -9.168 13.015 3.716 1.00 74.62 148 ASP A O 1
ATOM 1123 N N . ASN A 1 149 ? -9.527 15.189 3.267 1.00 82.69 149 ASN A N 1
ATOM 1124 C CA . ASN A 1 149 ? -10.497 15.403 4.331 1.00 82.69 149 ASN A CA 1
ATOM 1125 C C . ASN A 1 149 ? -9.872 15.112 5.708 1.00 82.69 149 ASN A C 1
ATOM 1127 O O . ASN A 1 149 ? -9.166 15.953 6.256 1.00 82.69 149 ASN A O 1
ATOM 1131 N N . GLN A 1 150 ? -10.126 13.919 6.250 1.00 87.31 150 GLN A N 1
ATOM 1132 C CA . GLN A 1 150 ? -9.646 13.457 7.557 1.00 87.31 150 GLN A CA 1
ATOM 1133 C C . GLN A 1 150 ? -8.539 12.396 7.448 1.00 87.31 150 GLN A C 1
ATOM 1135 O O . GLN A 1 150 ? -8.009 11.956 8.466 1.00 87.31 150 GLN A O 1
ATOM 1140 N N . ASP A 1 151 ? -8.198 11.992 6.225 1.00 92.75 151 ASP A N 1
ATOM 1141 C CA . ASP A 1 151 ? -7.185 10.991 5.918 1.00 92.75 151 ASP A CA 1
ATOM 1142 C C . ASP A 1 151 ? -5.952 11.667 5.281 1.00 92.75 151 ASP A C 1
ATOM 1144 O O . ASP A 1 151 ? -5.986 12.819 4.837 1.00 92.75 151 ASP A O 1
ATOM 1148 N N . PHE A 1 152 ? -4.847 10.934 5.196 1.00 92.81 152 PHE A N 1
ATOM 1149 C CA . PHE A 1 152 ? -3.646 11.337 4.474 1.00 92.81 152 PHE A CA 1
ATOM 1150 C C . PHE A 1 152 ? -3.391 10.396 3.300 1.00 92.81 152 PHE A C 1
ATOM 1152 O O . PHE A 1 152 ? -3.428 9.170 3.446 1.00 92.81 152 PHE A O 1
ATOM 1159 N N . ARG A 1 153 ? -3.092 10.973 2.135 1.00 94.56 153 ARG A N 1
ATOM 1160 C CA . ARG A 1 153 ? -2.720 10.227 0.927 1.00 94.56 153 ARG A CA 1
ATOM 1161 C C . ARG A 1 153 ? -1.211 10.214 0.759 1.00 94.56 153 ARG A C 1
ATOM 1163 O O . ARG A 1 153 ? -0.607 11.280 0.736 1.00 94.56 153 ARG A O 1
ATOM 1170 N N . TYR A 1 154 ? -0.651 9.030 0.554 1.00 93.62 154 TYR A N 1
ATOM 1171 C CA . TYR A 1 154 ? 0.749 8.798 0.205 1.00 93.62 154 TYR A CA 1
ATOM 1172 C C . TYR A 1 154 ? 0.812 8.248 -1.213 1.00 93.62 154 TYR A C 1
ATOM 1174 O O . TYR A 1 154 ? -0.007 7.399 -1.575 1.00 93.6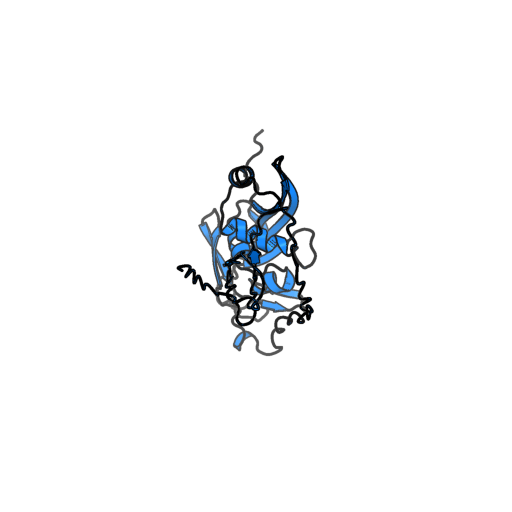2 154 TYR A O 1
ATOM 1182 N N . THR A 1 155 ? 1.764 8.725 -2.011 1.00 92.75 155 THR A N 1
ATOM 1183 C CA . THR A 1 155 ? 1.907 8.322 -3.417 1.00 92.75 155 THR A CA 1
ATOM 1184 C C . THR A 1 155 ? 3.315 7.815 -3.691 1.00 92.75 155 THR A C 1
ATOM 1186 O O . THR A 1 155 ? 4.289 8.476 -3.339 1.00 92.75 155 THR A O 1
ATOM 1189 N N . ALA A 1 156 ? 3.414 6.660 -4.343 1.00 92.69 156 ALA A N 1
ATOM 1190 C CA . ALA A 1 156 ? 4.654 6.144 -4.909 1.00 92.69 156 ALA A CA 1
ATOM 1191 C C . ALA A 1 156 ? 4.406 5.604 -6.323 1.00 92.69 156 ALA A C 1
ATOM 1193 O O . ALA A 1 156 ? 3.258 5.424 -6.733 1.00 92.69 156 ALA A O 1
ATOM 1194 N N . TYR A 1 157 ? 5.479 5.312 -7.047 1.00 91.69 157 TYR A N 1
ATOM 1195 C CA . TYR A 1 157 ? 5.431 4.841 -8.426 1.00 91.69 157 TYR A CA 1
ATOM 1196 C C . TYR A 1 157 ? 6.147 3.502 -8.527 1.00 91.69 157 TYR A C 1
ATOM 1198 O O . TYR A 1 157 ? 7.329 3.417 -8.210 1.00 91.69 157 TYR A O 1
ATOM 1206 N N . ALA A 1 158 ? 5.444 2.463 -8.966 1.00 93.06 158 ALA A N 1
ATOM 1207 C CA . ALA A 1 158 ? 6.042 1.186 -9.332 1.00 93.06 158 ALA A CA 1
ATOM 1208 C C . ALA A 1 158 ? 6.360 1.196 -10.829 1.00 93.06 158 ALA A C 1
ATOM 1210 O O . ALA A 1 158 ? 5.495 1.520 -11.641 1.00 93.06 158 ALA A O 1
ATOM 1211 N N . ARG A 1 159 ? 7.587 0.838 -11.194 1.00 90.38 159 ARG A N 1
ATOM 1212 C CA . ARG A 1 159 ? 8.101 0.854 -12.564 1.00 90.38 159 ARG A CA 1
ATOM 1213 C C . ARG A 1 159 ? 8.574 -0.533 -12.976 1.00 90.38 159 ARG A C 1
ATOM 1215 O O . ARG A 1 159 ? 9.331 -1.188 -12.258 1.00 90.38 159 ARG A O 1
ATOM 1222 N N . GLU A 1 160 ? 8.144 -0.951 -14.155 1.00 88.75 160 GLU A N 1
ATOM 1223 C CA . GLU A 1 160 ? 8.681 -2.094 -14.884 1.00 88.75 160 GLU A CA 1
ATOM 1224 C C . GLU A 1 160 ? 9.690 -1.578 -15.914 1.00 88.75 160 GLU A C 1
ATOM 1226 O O . GLU A 1 160 ? 9.360 -0.736 -16.750 1.00 88.75 160 GLU A O 1
ATOM 1231 N N . PHE A 1 161 ? 10.913 -2.091 -15.860 1.00 85.38 161 PHE A N 1
ATOM 1232 C CA . PHE A 1 161 ? 11.995 -1.796 -16.786 1.00 85.38 161 PHE A CA 1
ATOM 1233 C C . PHE A 1 161 ? 12.242 -2.987 -17.699 1.00 85.38 161 PHE A C 1
ATOM 1235 O O . PHE A 1 161 ? 12.231 -4.136 -17.257 1.00 85.38 161 PHE A O 1
ATOM 1242 N N . VAL A 1 162 ? 12.539 -2.707 -18.960 1.00 84.81 162 VAL A N 1
ATOM 1243 C CA . VAL A 1 162 ? 13.090 -3.686 -19.897 1.00 84.81 162 VAL A CA 1
ATOM 1244 C C . VAL A 1 162 ? 14.489 -3.229 -20.277 1.00 84.81 162 VAL A C 1
ATOM 1246 O O . VAL A 1 162 ? 14.664 -2.136 -20.822 1.00 84.81 162 VAL A O 1
ATOM 1249 N N . CYS A 1 163 ? 15.474 -4.066 -19.963 1.00 84.38 163 CYS A N 1
ATOM 1250 C CA . CYS A 1 163 ? 16.886 -3.822 -20.212 1.00 84.38 163 CYS A CA 1
ATOM 1251 C C . CYS A 1 163 ? 17.395 -4.701 -21.356 1.00 84.38 163 CYS A C 1
ATOM 1253 O O . CYS A 1 163 ? 17.175 -5.916 -21.381 1.00 84.38 163 CYS A O 1
ATOM 1255 N N . ASN A 1 164 ? 18.106 -4.083 -22.294 1.00 86.31 164 ASN A N 1
ATOM 1256 C CA . ASN A 1 164 ? 18.847 -4.750 -23.359 1.00 86.31 164 ASN A CA 1
ATOM 1257 C C . ASN A 1 164 ? 20.336 -4.350 -23.293 1.00 86.31 164 ASN A C 1
ATOM 1259 O O . ASN A 1 164 ? 20.762 -3.670 -22.363 1.00 86.31 164 ASN A O 1
ATOM 1263 N N . SER A 1 165 ? 21.146 -4.766 -24.270 1.00 82.12 165 SER A N 1
ATOM 1264 C CA . SER A 1 165 ? 22.579 -4.431 -24.308 1.00 82.12 165 SER A CA 1
ATOM 1265 C C . SER A 1 165 ? 22.876 -2.933 -24.457 1.00 82.12 165 SER A C 1
ATOM 1267 O O . SER A 1 165 ? 24.010 -2.525 -24.228 1.00 82.12 165 SER A O 1
ATOM 1269 N N . ALA A 1 166 ? 21.893 -2.128 -24.868 1.00 84.25 166 ALA A N 1
ATOM 1270 C CA . ALA A 1 166 ? 22.011 -0.683 -25.041 1.00 84.25 166 ALA A CA 1
ATOM 1271 C C . ALA A 1 166 ? 21.515 0.122 -23.825 1.00 84.25 166 ALA A C 1
ATOM 1273 O O . ALA A 1 166 ? 21.782 1.318 -23.761 1.00 84.25 166 ALA A O 1
ATOM 1274 N N . GLY A 1 167 ? 20.816 -0.503 -22.871 1.00 81.06 167 GLY A N 1
ATOM 1275 C CA . GLY A 1 167 ? 20.342 0.153 -21.650 1.00 81.06 167 GLY A CA 1
ATOM 1276 C C . GLY A 1 167 ? 18.964 -0.319 -21.189 1.00 81.06 167 GLY A C 1
ATOM 1277 O O . GLY A 1 167 ? 18.381 -1.252 -21.748 1.00 81.06 167 GLY A O 1
ATOM 1278 N N . CYS A 1 168 ? 18.445 0.342 -20.154 1.00 83.50 168 CYS A N 1
ATOM 1279 C CA . CYS A 1 168 ? 17.145 0.067 -19.549 1.00 83.50 168 CYS A CA 1
ATOM 1280 C C . CYS A 1 168 ? 16.121 1.141 -19.921 1.00 83.50 168 CYS A C 1
ATOM 1282 O O . CYS A 1 168 ? 16.409 2.333 -19.882 1.00 83.50 168 CYS A O 1
ATOM 1284 N N . THR A 1 169 ? 14.898 0.723 -20.238 1.00 86.88 169 THR A N 1
ATOM 1285 C CA . THR A 1 169 ? 13.778 1.635 -20.518 1.00 86.88 169 THR A CA 1
ATOM 1286 C C . THR A 1 169 ? 12.585 1.290 -19.641 1.00 86.88 169 THR A C 1
ATOM 1288 O O . THR A 1 169 ? 12.340 0.115 -19.366 1.00 86.88 169 THR A O 1
ATOM 1291 N N . VAL A 1 170 ? 11.839 2.301 -19.187 1.00 88.19 170 VAL A N 1
ATOM 1292 C CA . VAL A 1 170 ? 10.580 2.083 -18.460 1.00 88.19 170 VAL A CA 1
ATOM 1293 C C . VAL A 1 170 ? 9.537 1.582 -19.454 1.00 88.19 170 VAL A C 1
ATOM 1295 O O . VAL A 1 170 ? 9.127 2.311 -20.354 1.00 88.19 170 VAL A O 1
ATOM 1298 N N . ARG A 1 171 ? 9.100 0.335 -19.287 1.00 91.31 171 ARG A N 1
ATOM 1299 C CA . ARG A 1 171 ? 8.012 -0.264 -20.065 1.00 91.31 171 ARG A CA 1
ATOM 1300 C C . ARG A 1 171 ? 6.653 0.176 -19.541 1.00 91.31 171 ARG A C 1
ATOM 1302 O O . ARG A 1 171 ? 5.747 0.437 -20.327 1.00 91.31 171 ARG A O 1
ATOM 1309 N N . GLN A 1 172 ? 6.504 0.218 -18.220 1.00 93.94 172 GLN A N 1
ATOM 1310 C CA . GLN A 1 172 ? 5.243 0.551 -17.571 1.00 93.94 172 GLN A CA 1
ATOM 1311 C C . GLN A 1 172 ? 5.499 1.245 -16.235 1.00 93.94 172 GLN A C 1
ATOM 1313 O O . GLN A 1 172 ? 6.399 0.865 -15.488 1.00 93.94 172 GLN A O 1
ATOM 1318 N N . GLU A 1 173 ? 4.673 2.238 -15.914 1.00 94.94 173 GLU A N 1
ATOM 1319 C CA . GLU A 1 173 ? 4.632 2.881 -14.604 1.00 94.94 173 GLU A CA 1
ATOM 1320 C C . GLU A 1 173 ? 3.213 2.790 -14.032 1.00 94.94 173 GLU A C 1
ATOM 1322 O O . GLU A 1 173 ? 2.220 2.959 -14.742 1.00 94.94 173 GLU A O 1
ATOM 1327 N N . VAL A 1 174 ? 3.115 2.492 -12.738 1.00 96.19 174 VAL A N 1
ATOM 1328 C CA . VAL A 1 174 ? 1.859 2.415 -11.996 1.00 96.19 174 VAL A CA 1
ATOM 1329 C C . VAL A 1 174 ? 1.961 3.275 -10.748 1.00 96.19 174 VAL A C 1
ATOM 1331 O O . VAL A 1 174 ? 2.783 3.025 -9.867 1.00 96.19 174 VAL A O 1
ATOM 1334 N N . THR A 1 175 ? 1.075 4.262 -10.639 1.00 96.00 175 THR A N 1
ATOM 1335 C CA . THR A 1 175 ? 0.919 5.050 -9.417 1.00 96.00 175 THR A CA 1
ATOM 1336 C C . THR A 1 175 ? 0.212 4.225 -8.346 1.00 96.00 175 THR A C 1
ATOM 1338 O O . THR A 1 175 ? -0.901 3.730 -8.549 1.00 96.00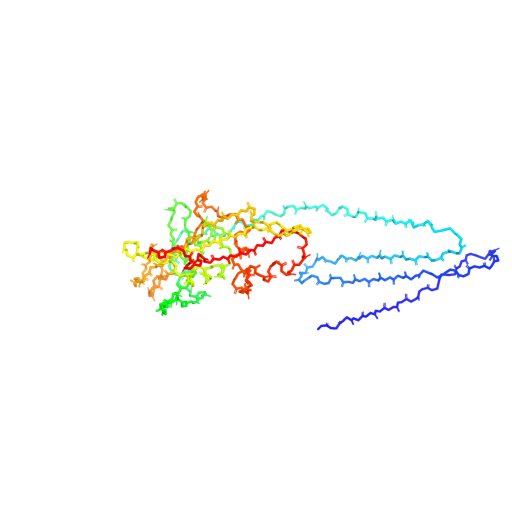 175 THR A O 1
ATOM 1341 N N . VAL A 1 176 ? 0.832 4.118 -7.176 1.00 96.69 176 VAL A N 1
ATOM 1342 C CA . VAL A 1 176 ? 0.325 3.387 -6.012 1.00 96.69 176 VAL A CA 1
ATOM 1343 C C . VAL A 1 176 ? 0.001 4.377 -4.905 1.00 96.69 176 VAL A C 1
ATOM 1345 O O . VAL A 1 176 ? 0.830 5.208 -4.530 1.00 96.69 176 VAL A O 1
ATOM 1348 N N . ARG A 1 177 ? -1.221 4.290 -4.376 1.00 96.50 177 ARG A N 1
ATOM 1349 C CA . ARG A 1 177 ? -1.744 5.197 -3.357 1.00 96.50 177 ARG A CA 1
ATOM 1350 C C . ARG A 1 177 ? -1.994 4.469 -2.046 1.00 96.50 177 ARG A C 1
ATOM 1352 O O . ARG A 1 177 ? -2.791 3.533 -1.998 1.00 96.50 177 ARG A O 1
ATOM 1359 N N . GLY A 1 178 ? -1.346 4.933 -0.983 1.00 96.75 178 GLY A N 1
ATOM 1360 C CA . GLY A 1 178 ? -1.613 4.544 0.400 1.00 96.75 178 GLY A CA 1
ATOM 1361 C C . GLY A 1 178 ? -2.524 5.557 1.085 1.00 96.75 178 GLY A C 1
ATOM 1362 O O . GLY A 1 178 ? -2.331 6.761 0.929 1.00 96.75 178 GLY A O 1
ATOM 1363 N N . ILE A 1 179 ? -3.510 5.080 1.844 1.00 97.12 179 ILE A N 1
ATOM 1364 C CA . ILE A 1 179 ? -4.395 5.922 2.657 1.00 97.12 179 ILE A CA 1
ATOM 1365 C C . ILE A 1 179 ? -4.119 5.635 4.129 1.00 97.12 179 ILE A C 1
ATOM 1367 O O . ILE A 1 179 ? -4.260 4.494 4.579 1.00 97.12 179 ILE A O 1
ATOM 1371 N N . PHE A 1 180 ? -3.739 6.671 4.866 1.00 96.00 180 PHE A N 1
ATOM 1372 C CA . PHE A 1 180 ? -3.521 6.639 6.308 1.00 96.00 180 PHE A CA 1
ATOM 1373 C C . PHE A 1 180 ? -4.633 7.411 7.009 1.00 96.00 180 PHE A C 1
ATOM 1375 O O . PHE A 1 180 ? -4.981 8.517 6.604 1.00 96.00 180 PHE A O 1
ATOM 1382 N N . ASP A 1 181 ? -5.167 6.829 8.071 1.00 97.06 181 ASP A N 1
ATOM 1383 C CA . ASP A 1 181 ? -6.168 7.447 8.924 1.00 97.06 181 ASP A CA 1
ATOM 1384 C C . ASP A 1 181 ? -5.595 7.582 10.346 1.00 97.06 181 ASP A C 1
ATOM 1386 O O . ASP A 1 181 ? -5.334 6.565 11.006 1.00 97.06 181 ASP A O 1
ATOM 1390 N N . PRO A 1 182 ? -5.358 8.819 10.822 1.00 95.81 182 PRO A N 1
ATOM 1391 C CA . PRO A 1 182 ? -4.728 9.071 12.114 1.00 95.81 182 PRO A CA 1
ATOM 1392 C C . PRO A 1 182 ? -5.698 8.934 13.294 1.00 95.81 182 PRO A C 1
ATOM 1394 O O . PRO A 1 182 ? -5.272 9.041 14.444 1.00 95.81 182 PRO A O 1
ATOM 1397 N N . ARG A 1 183 ? -7.001 8.760 13.045 1.00 96.69 183 ARG A N 1
ATOM 1398 C CA . ARG A 1 183 ? -8.024 8.778 14.096 1.00 96.69 183 ARG A CA 1
ATOM 1399 C C . ARG A 1 183 ? -8.014 7.475 14.896 1.00 96.69 183 ARG A C 1
ATOM 1401 O O . ARG A 1 183 ? -7.689 6.403 14.381 1.00 96.69 183 ARG A O 1
ATOM 1408 N N . THR A 1 184 ? -8.408 7.577 16.163 1.00 97.56 184 THR A N 1
ATOM 1409 C CA . THR A 1 184 ? -8.547 6.439 17.079 1.00 97.56 184 THR A CA 1
ATOM 1410 C C . THR A 1 184 ? -9.951 5.854 17.014 1.00 97.56 184 THR A C 1
ATOM 1412 O O . THR A 1 184 ? -10.938 6.583 17.069 1.00 97.56 184 THR A O 1
ATOM 1415 N N . TYR A 1 185 ? -10.029 4.527 16.961 1.00 97.50 185 TYR A N 1
ATOM 1416 C CA . TYR A 1 185 ? -11.269 3.766 16.931 1.00 97.50 185 TYR A CA 1
ATOM 1417 C C . TYR A 1 185 ? -11.229 2.644 17.968 1.00 97.50 185 TYR A C 1
ATOM 1419 O O . TYR A 1 185 ? -10.231 1.930 18.100 1.00 97.50 185 TYR A O 1
ATOM 1427 N N . SER A 1 186 ? -12.340 2.439 18.676 1.00 96.56 186 SER A N 1
ATOM 1428 C CA . SER A 1 186 ? -12.572 1.183 19.397 1.00 96.56 186 SER A CA 1
ATOM 1429 C C . SER A 1 186 ? -12.852 0.064 18.391 1.00 96.56 186 SER A C 1
ATOM 1431 O O . SER A 1 186 ? -12.187 -0.974 18.406 1.00 96.56 186 SER A O 1
ATOM 1433 N N . THR A 1 187 ? -13.762 0.328 17.452 1.00 95.88 187 THR A N 1
ATOM 1434 C CA . THR A 1 187 ? -14.123 -0.552 16.340 1.00 95.88 187 THR A CA 1
ATOM 1435 C C . THR A 1 187 ? -14.214 0.218 15.024 1.00 95.88 187 THR A C 1
ATOM 1437 O O . THR A 1 187 ? -14.478 1.421 15.008 1.00 95.88 187 THR A O 1
ATOM 1440 N N . TYR A 1 188 ? -14.010 -0.480 13.909 1.00 96.06 188 TYR A N 1
ATOM 1441 C CA . TYR A 1 188 ? -14.186 0.048 12.559 1.00 96.06 188 TYR A CA 1
ATOM 1442 C C . TYR A 1 188 ? -14.939 -0.986 11.724 1.00 96.06 188 TYR A C 1
ATOM 1444 O O . TYR A 1 188 ? -14.479 -2.119 11.585 1.00 96.06 188 TYR A O 1
ATOM 1452 N N . TYR A 1 189 ? -16.129 -0.619 11.229 1.00 95.06 189 TYR A N 1
ATOM 1453 C CA . TYR A 1 189 ? -17.085 -1.548 10.602 1.00 95.06 189 TYR A CA 1
ATOM 1454 C C . TYR A 1 189 ? -17.397 -2.785 11.473 1.00 95.06 189 TYR A C 1
ATOM 1456 O O . TYR A 1 189 ? -17.458 -3.909 10.985 1.00 95.06 189 TYR A O 1
ATOM 1464 N N . GLY A 1 190 ? -17.557 -2.581 12.784 1.00 92.88 190 GLY A N 1
ATOM 1465 C CA . GLY A 1 190 ? -17.899 -3.649 13.732 1.00 92.88 190 GLY A CA 1
ATOM 1466 C C . GLY A 1 190 ? -16.734 -4.549 14.157 1.00 92.88 190 GLY A C 1
ATOM 1467 O O . GLY A 1 190 ? -16.941 -5.427 14.989 1.00 92.88 190 GLY A O 1
ATOM 1468 N N . LEU A 1 191 ? -15.515 -4.327 13.648 1.00 93.19 191 LEU A N 1
ATOM 1469 C CA . LEU A 1 191 ? -14.328 -5.095 14.033 1.00 93.19 191 LEU A CA 1
ATOM 1470 C C . LEU A 1 191 ? -13.355 -4.299 14.900 1.00 93.19 191 LEU A C 1
ATOM 1472 O O . LEU A 1 191 ? -13.236 -3.085 14.720 1.00 93.19 191 LEU A O 1
ATOM 1476 N N . PRO A 1 192 ? -12.665 -4.952 15.855 1.00 94.88 192 PRO A N 1
ATOM 1477 C CA . PRO A 1 192 ? -11.814 -4.266 16.811 1.00 94.88 192 PRO A CA 1
ATOM 1478 C C . PRO A 1 192 ? -10.620 -3.601 16.124 1.00 94.88 192 PRO A C 1
ATOM 1480 O O . PRO A 1 192 ? -9.936 -4.192 15.284 1.00 94.88 192 PRO A O 1
ATOM 1483 N N . VAL A 1 193 ? -10.345 -2.367 16.541 1.00 96.44 193 VAL A N 1
ATOM 1484 C CA . VAL A 1 193 ? -9.122 -1.626 16.198 1.00 96.44 193 VAL A CA 1
ATOM 1485 C C . VAL A 1 193 ? -8.310 -1.380 17.464 1.00 96.44 193 VAL A C 1
ATOM 1487 O O . VAL A 1 193 ? -7.121 -1.691 17.498 1.00 96.44 193 VAL A O 1
ATOM 1490 N N . GLY A 1 1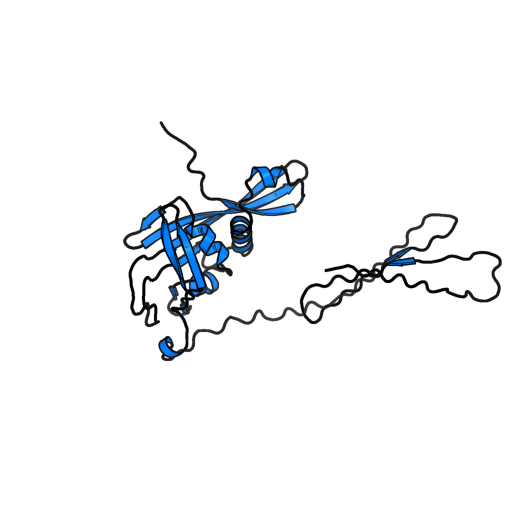94 ? -8.960 -0.871 18.517 1.00 94.69 194 GLY A N 1
ATOM 1491 C CA . GLY A 1 194 ? -8.329 -0.624 19.814 1.00 94.69 194 GLY A CA 1
ATOM 1492 C C . GLY A 1 194 ? -7.188 0.395 19.746 1.00 94.69 194 GLY A C 1
ATOM 1493 O O . GLY A 1 194 ? -6.130 0.165 20.327 1.00 94.69 194 GLY A O 1
ATOM 1494 N N . GLY A 1 195 ? -7.356 1.482 18.987 1.00 97.12 195 GLY A N 1
ATOM 1495 C CA . GLY A 1 195 ? -6.323 2.508 18.817 1.00 97.12 195 GLY A CA 1
ATOM 1496 C C . GLY A 1 195 ? -6.440 3.261 17.495 1.00 97.12 195 GLY A C 1
ATOM 1497 O O . GLY A 1 195 ? -7.497 3.267 16.868 1.00 97.12 195 GLY A O 1
ATOM 1498 N N . VAL A 1 196 ? -5.343 3.888 17.065 1.00 97.19 196 VAL A N 1
ATOM 1499 C CA . VAL A 1 196 ? -5.249 4.545 15.750 1.00 97.19 196 VAL A CA 1
ATOM 1500 C C . VAL A 1 196 ? -5.519 3.530 14.639 1.00 97.19 196 VAL A C 1
ATOM 1502 O O . VAL A 1 196 ? -4.949 2.432 14.672 1.00 97.19 196 VAL A O 1
ATOM 1505 N N . LEU A 1 197 ? -6.365 3.878 13.659 1.00 97.75 197 LEU A N 1
ATOM 1506 C CA . LEU A 1 197 ? -6.680 2.979 12.540 1.00 97.75 197 LEU A CA 1
ATOM 1507 C C . LEU A 1 197 ? -5.415 2.615 11.759 1.00 97.75 197 LEU A C 1
ATOM 1509 O O . LEU A 1 197 ? -5.178 1.439 11.476 1.00 97.75 197 LEU A O 1
ATOM 1513 N N . GLY A 1 198 ? -4.574 3.612 11.473 1.00 97.44 198 GLY A N 1
ATOM 1514 C CA . GLY A 1 198 ? -3.325 3.412 10.755 1.00 97.44 198 GLY A CA 1
ATOM 1515 C C . GLY A 1 198 ? -3.571 3.330 9.254 1.00 97.44 198 GLY A C 1
ATOM 1516 O O . GLY A 1 198 ? -4.291 4.150 8.683 1.00 97.44 198 GLY A O 1
ATOM 1517 N N . GLN A 1 199 ? -2.969 2.348 8.588 1.00 97.81 199 GLN A N 1
ATOM 1518 C CA . GLN A 1 199 ? -3.264 2.084 7.184 1.00 97.81 199 GLN A CA 1
ATOM 1519 C C . GLN A 1 199 ? -4.746 1.735 6.999 1.00 97.81 199 GLN A C 1
ATOM 1521 O O . GLN A 1 199 ? -5.212 0.664 7.395 1.00 97.81 199 GLN A O 1
ATOM 1526 N N . LYS A 1 200 ? -5.466 2.595 6.281 1.00 98.00 200 LYS A N 1
ATOM 1527 C CA . LYS A 1 200 ? -6.848 2.347 5.876 1.00 98.00 200 LYS A CA 1
ATOM 1528 C C . LYS A 1 200 ? -6.919 1.451 4.643 1.00 98.00 200 LYS A C 1
ATOM 1530 O O . LYS A 1 200 ? -7.701 0.508 4.627 1.00 98.00 200 LYS A O 1
ATOM 1535 N N . THR A 1 201 ? -6.120 1.722 3.609 1.00 98.00 201 THR A N 1
ATOM 1536 C CA . THR A 1 201 ? -6.008 0.870 2.407 1.00 98.00 201 THR A CA 1
ATOM 1537 C C . THR A 1 201 ? -4.780 1.242 1.567 1.00 98.00 201 THR A C 1
ATOM 1539 O O . THR A 1 201 ? -4.150 2.272 1.810 1.00 98.00 201 THR A O 1
ATOM 1542 N N . MET A 1 202 ? -4.471 0.432 0.552 1.00 97.94 202 MET A N 1
ATOM 1543 C CA . MET A 1 202 ? -3.496 0.732 -0.497 1.00 97.94 202 MET A CA 1
ATOM 1544 C C . MET A 1 202 ? -3.960 0.160 -1.839 1.00 97.94 202 MET A C 1
ATOM 1546 O O . MET A 1 202 ? -4.483 -0.951 -1.855 1.00 97.94 202 MET A O 1
ATOM 1550 N N . TYR A 1 203 ? -3.805 0.906 -2.936 1.00 97.88 203 TYR A N 1
ATOM 1551 C CA . TYR A 1 203 ? -4.302 0.512 -4.263 1.00 97.88 203 TYR A CA 1
ATOM 1552 C C . TYR A 1 203 ? -3.542 1.175 -5.418 1.00 97.88 203 TYR A C 1
ATOM 1554 O O . TYR A 1 203 ? -2.833 2.159 -5.217 1.00 97.88 203 TYR A O 1
ATOM 1562 N N . CYS A 1 204 ? -3.720 0.654 -6.633 1.00 98.06 204 CYS A N 1
ATOM 1563 C CA . CYS A 1 204 ? -3.144 1.208 -7.858 1.00 98.06 204 CYS A CA 1
ATOM 1564 C C . CYS A 1 204 ? -4.146 2.117 -8.578 1.00 98.06 204 CYS A C 1
ATOM 1566 O O . CYS A 1 204 ? -5.301 1.741 -8.783 1.00 98.06 204 CYS A O 1
ATOM 1568 N N . ILE A 1 205 ? -3.710 3.312 -8.972 1.00 97.12 205 ILE A N 1
ATOM 1569 C CA . ILE A 1 205 ? -4.535 4.264 -9.726 1.00 97.12 205 ILE A CA 1
ATOM 1570 C C . ILE A 1 205 ? -4.732 3.745 -11.152 1.00 97.12 205 ILE A C 1
ATOM 1572 O O . ILE A 1 205 ? -3.776 3.318 -11.790 1.00 97.12 205 ILE A O 1
ATOM 1576 N N . GLY A 1 206 ? -5.972 3.781 -11.646 1.00 97.00 206 GLY A N 1
ATOM 1577 C CA . GLY A 1 206 ? -6.319 3.287 -12.984 1.00 97.00 206 GLY A CA 1
ATOM 1578 C C . GLY A 1 206 ? -6.563 1.776 -13.066 1.00 97.00 206 GLY A C 1
ATOM 1579 O O . GLY A 1 206 ? -6.863 1.277 -14.145 1.00 97.00 206 GLY A O 1
ATOM 1580 N N . TYR A 1 207 ? -6.494 1.052 -11.944 1.00 96.69 207 TYR A N 1
ATOM 1581 C CA . TYR A 1 207 ? -6.760 -0.387 -11.885 1.00 96.69 207 TYR A CA 1
ATOM 1582 C C . TYR A 1 207 ? -7.956 -0.686 -10.982 1.00 96.69 207 TYR A C 1
ATOM 1584 O O . TYR A 1 207 ? -8.066 -0.137 -9.884 1.00 96.69 207 TYR A O 1
ATOM 1592 N N . ASN A 1 208 ? -8.847 -1.577 -11.426 1.00 92.75 208 ASN A N 1
ATOM 1593 C CA . ASN A 1 208 ? -10.042 -1.950 -10.674 1.00 92.75 208 ASN A CA 1
ATOM 1594 C C . ASN A 1 208 ? -10.260 -3.480 -10.642 1.00 92.75 208 ASN A C 1
ATOM 1596 O O . ASN A 1 208 ? -10.424 -4.070 -11.707 1.00 92.75 208 ASN A O 1
ATOM 1600 N N . PRO A 1 209 ? -10.309 -4.138 -9.463 1.00 92.25 209 PRO A N 1
ATOM 1601 C CA . PRO A 1 209 ? -9.898 -3.640 -8.146 1.00 92.25 209 PRO A CA 1
ATOM 1602 C C . PRO A 1 209 ? -8.411 -3.899 -7.844 1.00 92.25 209 PRO A C 1
ATOM 1604 O O . PRO A 1 209 ? -7.892 -3.333 -6.879 1.00 92.25 209 PRO A O 1
ATOM 1607 N N . ARG A 1 210 ? -7.739 -4.748 -8.640 1.00 97.50 210 ARG A N 1
ATOM 1608 C CA . ARG A 1 210 ? -6.404 -5.295 -8.347 1.00 97.50 210 ARG A CA 1
ATOM 1609 C C . ARG A 1 210 ? -5.291 -4.596 -9.116 1.00 97.50 210 ARG A C 1
ATOM 1611 O O . ARG A 1 210 ? -5.404 -4.368 -10.315 1.00 97.50 210 ARG A O 1
ATOM 1618 N N . CYS A 1 211 ? -4.186 -4.355 -8.424 1.00 97.94 211 CYS A N 1
ATOM 1619 C CA . CYS A 1 211 ? -2.905 -4.026 -9.026 1.00 97.94 211 CYS A CA 1
ATOM 1620 C C . CYS A 1 211 ? -2.387 -5.183 -9.902 1.00 97.94 211 CYS A C 1
ATOM 1622 O O . CYS A 1 211 ? -2.636 -6.349 -9.574 1.00 97.94 211 CYS A O 1
ATOM 1624 N N . PRO A 1 212 ? -1.603 -4.893 -10.955 1.00 97.62 212 PRO A N 1
ATOM 1625 C CA . PRO A 1 212 ? -0.787 -5.905 -11.619 1.00 97.62 212 PRO A CA 1
ATOM 1626 C C . PRO A 1 212 ? 0.130 -6.610 -10.612 1.00 97.62 212 PRO A C 1
ATOM 1628 O O . PRO A 1 212 ? 0.689 -5.969 -9.722 1.00 97.62 212 PRO A O 1
ATOM 1631 N N . SER A 1 213 ? 0.318 -7.924 -10.753 1.00 95.62 213 SER A N 1
ATOM 1632 C CA . SER A 1 213 ? 1.103 -8.728 -9.799 1.00 95.62 213 SER A CA 1
ATOM 1633 C C . SER A 1 213 ? 2.552 -8.250 -9.658 1.00 95.62 213 SER A C 1
ATOM 1635 O O . SER A 1 213 ? 3.115 -8.293 -8.562 1.00 95.62 213 SER A O 1
ATOM 1637 N N . TRP A 1 214 ? 3.136 -7.725 -10.739 1.00 94.50 214 TRP A N 1
ATOM 1638 C CA . TRP A 1 214 ? 4.500 -7.200 -10.751 1.00 94.50 214 TRP A CA 1
ATOM 1639 C C . TRP A 1 214 ? 4.685 -5.959 -9.866 1.00 94.50 214 TRP A C 1
ATOM 1641 O O . TRP A 1 214 ? 5.793 -5.717 -9.390 1.00 94.50 214 TRP A O 1
ATOM 1651 N N . VAL A 1 215 ? 3.617 -5.208 -9.563 1.00 96.19 215 VAL A N 1
ATOM 1652 C CA . VAL A 1 215 ? 3.691 -4.008 -8.708 1.00 96.19 215 VAL A CA 1
ATOM 1653 C C . VAL A 1 215 ? 4.146 -4.361 -7.294 1.00 96.19 215 VAL A C 1
ATOM 1655 O O . VAL A 1 215 ? 4.975 -3.661 -6.716 1.00 96.19 215 VAL A O 1
ATOM 1658 N N . THR A 1 216 ? 3.653 -5.472 -6.740 1.00 95.44 216 THR A N 1
ATOM 1659 C CA . THR A 1 216 ? 4.088 -5.947 -5.418 1.00 95.44 216 THR A CA 1
ATOM 1660 C C . THR A 1 216 ? 5.587 -6.240 -5.418 1.00 95.44 216 THR A C 1
ATOM 1662 O O . THR A 1 216 ? 6.292 -5.819 -4.504 1.00 95.44 216 THR A O 1
ATOM 1665 N N . VAL A 1 217 ? 6.088 -6.903 -6.464 1.00 92.75 217 VAL A N 1
ATOM 1666 C CA . VAL A 1 217 ? 7.516 -7.218 -6.620 1.00 92.75 217 VAL A CA 1
ATOM 1667 C C . VAL A 1 217 ? 8.345 -5.939 -6.741 1.00 92.75 217 VAL A C 1
ATOM 1669 O O . VAL A 1 217 ? 9.337 -5.792 -6.031 1.00 92.75 217 VAL A O 1
ATOM 1672 N N . ALA A 1 218 ? 7.903 -4.981 -7.560 1.00 91.25 218 ALA A N 1
ATOM 1673 C CA . ALA A 1 218 ? 8.562 -3.688 -7.744 1.00 91.25 218 ALA A CA 1
ATOM 1674 C C . ALA A 1 218 ? 8.759 -2.936 -6.419 1.00 91.25 218 ALA A C 1
ATOM 1676 O O . ALA A 1 218 ? 9.853 -2.458 -6.116 1.00 91.25 218 ALA A O 1
ATOM 1677 N N . LEU A 1 219 ? 7.705 -2.876 -5.602 1.00 92.00 219 LEU A N 1
ATOM 1678 C CA . LEU A 1 219 ? 7.735 -2.184 -4.315 1.00 92.00 219 LEU A CA 1
ATOM 1679 C C . LEU A 1 219 ? 8.527 -2.958 -3.249 1.00 92.00 219 LEU A C 1
ATOM 1681 O O . LEU A 1 219 ? 9.182 -2.337 -2.415 1.00 92.00 219 LEU A O 1
ATOM 1685 N N . ILE A 1 220 ? 8.495 -4.297 -3.264 1.00 91.38 220 ILE A N 1
ATOM 1686 C CA . ILE A 1 220 ? 9.356 -5.123 -2.397 1.00 91.38 220 ILE A CA 1
ATOM 1687 C C . ILE A 1 220 ? 10.825 -4.867 -2.725 1.00 91.38 220 ILE A C 1
ATOM 1689 O O . ILE A 1 220 ? 11.622 -4.659 -1.809 1.00 91.38 220 ILE A O 1
ATOM 1693 N N . ASN A 1 221 ? 11.172 -4.865 -4.013 1.00 86.56 221 ASN A N 1
ATOM 1694 C CA . ASN A 1 221 ? 12.5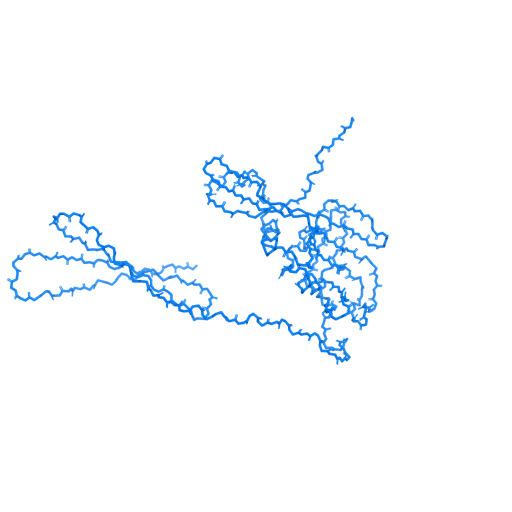28 -4.583 -4.460 1.00 86.56 221 ASN A CA 1
ATOM 1695 C C . ASN A 1 221 ? 12.956 -3.207 -3.969 1.00 86.56 221 ASN A C 1
ATOM 1697 O O . ASN A 1 221 ? 13.960 -3.123 -3.281 1.00 86.56 221 ASN A O 1
ATOM 1701 N N . ALA A 1 222 ? 12.152 -2.168 -4.191 1.00 84.75 222 ALA A N 1
ATOM 1702 C CA . ALA A 1 222 ? 12.471 -0.819 -3.727 1.00 84.75 222 ALA A CA 1
ATOM 1703 C C . ALA A 1 222 ? 12.545 -0.678 -2.194 1.00 84.75 222 ALA A C 1
ATOM 1705 O O . ALA A 1 222 ? 13.244 0.189 -1.674 1.00 84.75 222 ALA A O 1
ATOM 1706 N N . TYR A 1 223 ? 11.820 -1.517 -1.447 1.00 85.00 223 TYR A N 1
ATOM 1707 C CA . TYR A 1 223 ? 11.915 -1.562 0.011 1.00 85.00 223 TYR A CA 1
ATOM 1708 C C . TYR A 1 223 ? 13.223 -2.199 0.497 1.00 85.00 223 TYR A C 1
ATOM 1710 O O . TYR A 1 223 ? 13.831 -1.686 1.436 1.00 85.00 223 TYR A O 1
ATOM 1718 N N . ASN A 1 224 ? 13.619 -3.332 -0.093 1.00 83.12 224 ASN A N 1
ATOM 1719 C CA . ASN A 1 224 ? 14.831 -4.065 0.298 1.00 83.12 224 ASN A CA 1
ATOM 1720 C C . ASN A 1 224 ? 16.095 -3.367 -0.214 1.00 83.12 224 ASN A C 1
ATOM 1722 O O . ASN A 1 224 ? 17.115 -3.319 0.464 1.00 83.12 224 ASN A O 1
ATOM 1726 N N . ASN A 1 225 ? 15.987 -2.841 -1.424 1.00 69.62 225 ASN A N 1
ATOM 1727 C CA . ASN A 1 225 ? 17.051 -2.290 -2.216 1.00 69.62 225 ASN A CA 1
ATOM 1728 C C . ASN A 1 225 ? 16.654 -0.844 -2.492 1.00 69.62 225 ASN A C 1
ATOM 1730 O O . ASN A 1 225 ? 15.874 -0.575 -3.405 1.00 69.62 225 ASN A O 1
ATOM 1734 N N . ALA A 1 226 ? 17.213 0.100 -1.741 1.00 56.56 226 ALA A N 1
ATOM 1735 C CA . ALA A 1 226 ? 17.211 1.504 -2.145 1.00 56.56 226 ALA A CA 1
ATOM 1736 C C . ALA A 1 226 ? 18.129 1.717 -3.370 1.00 56.56 226 ALA A C 1
ATOM 1738 O O . ALA A 1 226 ? 18.857 2.701 -3.417 1.00 56.56 226 ALA A O 1
ATOM 1739 N N . LEU A 1 227 ? 18.135 0.768 -4.319 1.00 51.69 227 LEU A N 1
ATOM 1740 C CA . LEU A 1 227 ? 18.932 0.846 -5.526 1.00 51.69 227 LEU A CA 1
ATOM 1741 C C . LEU A 1 227 ? 18.406 2.026 -6.332 1.00 51.69 227 LEU A C 1
ATOM 1743 O O . LEU A 1 227 ? 17.235 2.093 -6.722 1.00 51.69 227 LEU A O 1
ATOM 1747 N N . THR A 1 228 ? 19.289 2.983 -6.521 1.00 56.75 228 THR A N 1
ATOM 1748 C CA . THR A 1 228 ? 19.126 4.128 -7.392 1.00 56.75 228 THR A CA 1
ATOM 1749 C C . THR A 1 228 ? 19.004 3.661 -8.845 1.00 56.75 228 THR A C 1
ATOM 1751 O O . THR A 1 228 ? 19.428 2.566 -9.214 1.00 56.75 228 THR A O 1
ATOM 1754 N N . LEU A 1 229 ? 18.427 4.505 -9.706 1.00 57.62 229 LEU A N 1
ATOM 1755 C CA . LEU A 1 229 ? 18.393 4.236 -11.151 1.00 57.62 229 LEU A CA 1
ATOM 1756 C C . LEU A 1 229 ? 19.805 4.031 -11.727 1.00 57.62 229 LEU A C 1
ATOM 1758 O O . LEU A 1 229 ? 19.970 3.224 -12.633 1.00 57.62 229 LEU A O 1
ATOM 1762 N N . ALA A 1 230 ? 20.815 4.686 -11.147 1.00 58.50 230 ALA A N 1
ATOM 1763 C CA . ALA A 1 230 ? 22.215 4.531 -11.531 1.00 58.50 230 ALA A CA 1
ATOM 1764 C C . ALA A 1 230 ? 22.742 3.105 -11.284 1.00 58.50 230 ALA A C 1
ATOM 1766 O O . ALA A 1 230 ? 23.424 2.547 -12.137 1.00 58.50 230 ALA A O 1
ATOM 1767 N N . GLU A 1 231 ? 22.373 2.472 -10.166 1.00 63.91 231 GLU A N 1
ATOM 1768 C CA . GLU A 1 231 ? 22.788 1.090 -9.878 1.00 63.91 231 GLU A CA 1
ATOM 1769 C C . GLU A 1 231 ? 22.090 0.068 -10.796 1.00 63.91 231 GLU A C 1
ATOM 1771 O O . GLU A 1 231 ? 22.650 -0.984 -11.104 1.00 63.91 231 GLU A O 1
ATOM 1776 N N . LEU A 1 232 ? 20.884 0.382 -11.284 1.00 61.50 232 LEU A N 1
ATOM 1777 C CA . LEU A 1 232 ? 20.206 -0.413 -12.316 1.00 61.50 232 LEU A CA 1
ATOM 1778 C C . LEU A 1 232 ? 20.882 -0.283 -13.687 1.00 61.50 232 LEU A C 1
ATOM 1780 O O . LEU A 1 232 ? 20.987 -1.279 -14.396 1.00 61.50 232 LEU A O 1
ATOM 1784 N N . GLU A 1 233 ? 21.354 0.910 -14.056 1.00 59.19 233 GLU A N 1
ATOM 1785 C CA . GLU A 1 233 ? 22.093 1.134 -15.308 1.00 59.19 233 GLU A CA 1
ATOM 1786 C C . GLU A 1 233 ? 23.485 0.482 -15.297 1.00 59.19 233 GLU A C 1
ATOM 1788 O O . GLU A 1 233 ? 23.958 0.008 -16.333 1.00 59.19 233 GLU A O 1
ATOM 1793 N N . GLU A 1 234 ? 24.129 0.401 -14.130 1.00 59.78 234 GLU A N 1
ATOM 1794 C CA . GLU A 1 234 ? 25.411 -0.294 -13.964 1.00 59.78 234 GLU A CA 1
ATOM 1795 C C . GLU A 1 234 ? 25.255 -1.825 -13.996 1.00 59.78 234 GLU A C 1
ATOM 1797 O O . GLU A 1 234 ? 26.126 -2.545 -14.502 1.00 59.78 234 GLU A O 1
ATOM 1802 N N . SER A 1 235 ? 24.104 -2.334 -13.547 1.00 58.91 235 SER A N 1
ATOM 1803 C CA . SER A 1 235 ? 23.717 -3.737 -13.685 1.00 58.91 235 SER A CA 1
ATOM 1804 C C . SER A 1 235 ? 23.380 -4.053 -15.148 1.00 58.91 235 SER A C 1
ATOM 1806 O O . SER A 1 235 ? 22.216 -4.128 -15.532 1.00 58.91 235 SER A O 1
ATOM 1808 N N . LYS A 1 236 ? 24.407 -4.292 -15.980 1.00 53.00 236 LYS A N 1
ATOM 1809 C CA . LYS A 1 236 ? 24.334 -4.724 -17.402 1.00 53.00 236 LYS A CA 1
ATOM 1810 C C . LYS A 1 236 ? 23.656 -6.091 -17.633 1.00 53.00 236 LYS A C 1
ATOM 1812 O O . LYS A 1 236 ? 23.995 -6.830 -18.558 1.00 53.00 236 LYS A O 1
ATOM 1817 N N . THR A 1 237 ? 22.722 -6.480 -16.784 1.00 60.22 237 THR A N 1
ATOM 1818 C CA . THR A 1 237 ? 21.907 -7.677 -16.936 1.00 60.22 237 THR A CA 1
ATOM 1819 C C . THR A 1 237 ? 20.770 -7.396 -17.915 1.00 60.22 237 THR A C 1
ATOM 1821 O O . THR A 1 237 ? 19.917 -6.547 -17.680 1.00 60.22 237 THR A O 1
ATOM 1824 N N . THR A 1 238 ? 20.753 -8.118 -19.032 1.00 65.25 238 THR A N 1
ATOM 1825 C CA . THR A 1 238 ? 19.629 -8.136 -19.976 1.00 65.25 238 THR A CA 1
ATOM 1826 C C . THR A 1 238 ? 18.410 -8.799 -19.324 1.00 65.25 238 THR A C 1
ATOM 1828 O O . THR A 1 238 ? 18.551 -9.816 -18.646 1.00 65.25 238 THR A O 1
ATOM 1831 N N . GLY A 1 239 ? 17.208 -8.236 -19.499 1.00 75.75 239 GLY A N 1
ATOM 1832 C CA . GLY A 1 239 ? 15.975 -8.790 -18.916 1.00 75.75 239 GLY A CA 1
ATOM 1833 C C . GLY A 1 239 ? 14.961 -7.751 -18.431 1.00 75.75 239 GLY A C 1
ATOM 1834 O O . GLY A 1 239 ? 15.087 -6.558 -18.703 1.00 75.75 239 GLY A O 1
ATOM 1835 N N . THR A 1 240 ? 13.934 -8.220 -17.717 1.00 68.94 240 THR A N 1
ATOM 1836 C CA . THR A 1 240 ? 12.898 -7.376 -17.100 1.00 68.94 240 THR A CA 1
ATOM 1837 C C . THR A 1 240 ? 13.207 -7.150 -15.624 1.00 68.94 240 THR A C 1
ATOM 1839 O O . THR A 1 240 ? 13.422 -8.107 -14.880 1.00 68.94 240 THR A O 1
ATOM 1842 N N . PHE A 1 241 ? 13.178 -5.890 -15.195 1.00 70.94 241 PHE A N 1
ATOM 1843 C CA . PHE A 1 241 ? 13.460 -5.468 -13.824 1.00 70.94 241 PHE A CA 1
ATOM 1844 C C . PHE A 1 241 ? 12.298 -4.661 -13.268 1.00 70.94 241 PHE A C 1
ATOM 1846 O O . PHE A 1 241 ? 11.567 -4.005 -14.001 1.00 70.94 241 PHE A O 1
ATOM 1853 N N . TYR A 1 242 ? 12.138 -4.683 -11.951 1.00 72.25 242 TYR A N 1
ATOM 1854 C CA . TYR A 1 242 ? 11.063 -3.967 -11.279 1.00 72.25 242 TYR A CA 1
ATOM 1855 C C . TYR A 1 242 ? 11.648 -3.126 -10.157 1.00 72.25 242 TYR A C 1
ATOM 1857 O O . TYR A 1 242 ? 12.311 -3.669 -9.267 1.00 72.25 242 TYR A O 1
ATOM 1865 N N . SER A 1 243 ? 11.386 -1.825 -10.186 1.00 73.94 243 SER A N 1
ATOM 1866 C CA . SER A 1 243 ? 11.773 -0.904 -9.119 1.00 73.94 243 SER A CA 1
ATOM 1867 C C . SER A 1 243 ? 10.626 0.039 -8.792 1.00 73.94 243 SER A C 1
ATOM 1869 O O . SER A 1 243 ? 9.597 0.060 -9.465 1.00 73.94 243 SER A O 1
ATOM 1871 N N . ALA A 1 244 ? 10.770 0.804 -7.723 1.00 67.25 244 ALA A N 1
ATOM 1872 C CA . ALA A 1 244 ? 9.820 1.840 -7.387 1.00 67.25 244 ALA A CA 1
ATOM 1873 C C . ALA A 1 244 ? 10.564 3.098 -6.968 1.00 67.25 244 ALA A C 1
ATOM 1875 O O . ALA A 1 244 ? 11.694 3.040 -6.478 1.00 67.25 244 ALA A O 1
ATOM 1876 N N . GLY A 1 245 ? 9.911 4.231 -7.177 1.00 70.62 245 GLY A N 1
ATOM 1877 C CA . GLY A 1 245 ? 10.405 5.536 -6.783 1.00 70.62 245 GLY A CA 1
ATOM 1878 C C . GLY A 1 245 ? 9.314 6.349 -6.109 1.00 70.62 245 GLY A C 1
ATOM 1879 O O . GLY A 1 245 ? 8.115 6.118 -6.290 1.00 70.62 245 GLY A O 1
ATOM 1880 N N . TYR A 1 246 ? 9.743 7.353 -5.364 1.00 69.12 246 TYR A N 1
ATOM 1881 C CA . TYR A 1 246 ? 8.929 8.541 -5.154 1.00 69.12 246 TYR A CA 1
ATOM 1882 C C . TYR A 1 246 ? 9.236 9.495 -6.308 1.00 69.12 246 TYR A C 1
ATOM 1884 O O . TYR A 1 246 ? 10.318 9.418 -6.893 1.00 69.12 246 TYR A O 1
ATOM 1892 N N . GLU A 1 247 ? 8.323 10.401 -6.644 1.00 58.44 247 GLU A N 1
ATOM 1893 C CA . GLU A 1 247 ? 8.749 11.582 -7.392 1.00 58.44 247 GLU A CA 1
ATOM 1894 C C . GLU A 1 247 ? 9.860 12.237 -6.570 1.00 58.44 247 GLU A C 1
ATOM 1896 O O . GLU A 1 247 ? 9.658 12.613 -5.409 1.00 58.44 247 GLU A O 1
ATOM 1901 N N . SER A 1 248 ? 11.062 12.307 -7.143 1.00 46.94 248 SER A N 1
ATOM 1902 C CA . SER A 1 248 ? 12.079 13.227 -6.663 1.00 46.94 248 SER A CA 1
ATOM 1903 C C . SER A 1 248 ? 11.389 14.581 -6.542 1.00 46.94 248 SER A C 1
ATOM 1905 O O . SER A 1 248 ? 10.681 14.980 -7.463 1.00 46.94 248 SER A O 1
ATOM 1907 N N . ALA A 1 249 ? 11.567 15.296 -5.434 1.00 37.62 249 ALA A N 1
ATOM 1908 C CA . ALA A 1 249 ? 11.123 16.685 -5.317 1.00 37.62 249 ALA A CA 1
ATOM 1909 C C . ALA A 1 249 ? 11.966 17.604 -6.235 1.00 37.62 249 ALA A C 1
ATOM 1911 O O . ALA A 1 249 ? 12.549 18.583 -5.780 1.00 37.62 249 ALA A O 1
ATOM 1912 N N . MET A 1 250 ? 12.106 17.245 -7.511 1.00 36.00 250 MET A N 1
ATOM 1913 C CA . MET A 1 250 ? 12.973 17.867 -8.497 1.00 36.00 250 MET A CA 1
ATOM 1914 C C . MET A 1 250 ? 12.142 18.332 -9.696 1.00 36.00 250 MET A C 1
ATOM 1916 O O . MET A 1 250 ? 11.731 17.522 -10.522 1.00 36.00 250 MET A O 1
ATOM 1920 N N . GLY A 1 251 ? 11.974 19.657 -9.772 1.00 32.75 251 GLY A N 1
ATOM 1921 C CA . GLY A 1 251 ? 11.542 20.426 -10.945 1.00 32.75 251 GLY A CA 1
ATOM 1922 C C . GLY A 1 251 ? 10.174 21.089 -10.747 1.00 32.75 251 GLY A C 1
ATOM 1923 O O . GLY A 1 251 ? 9.170 20.397 -10.755 1.00 32.75 251 GLY A O 1
ATOM 1924 N N . SER A 1 252 ? 10.021 22.401 -10.552 1.00 30.33 252 SER A N 1
ATOM 1925 C CA . SER A 1 252 ? 10.937 23.515 -10.818 1.00 30.33 252 SER A CA 1
ATOM 1926 C C . SER A 1 252 ? 10.543 24.717 -9.955 1.00 30.33 252 SER A C 1
ATOM 1928 O O . SER A 1 252 ? 9.358 25.014 -9.809 1.00 30.33 252 SER A O 1
ATOM 1930 N N . ALA A 1 253 ? 11.534 25.432 -9.425 1.00 31.61 253 ALA A N 1
ATOM 1931 C CA . ALA A 1 253 ? 11.369 26.852 -9.144 1.00 31.61 253 ALA A CA 1
ATOM 1932 C C . ALA A 1 253 ? 11.016 27.590 -10.455 1.00 31.61 253 ALA A C 1
ATOM 1934 O O . ALA A 1 253 ? 11.564 27.216 -11.499 1.00 31.61 253 ALA A O 1
ATOM 1935 N N . PRO A 1 254 ? 10.137 28.605 -10.442 1.00 36.38 254 PRO A N 1
ATOM 1936 C CA . PRO A 1 254 ? 10.371 29.798 -11.242 1.00 36.38 254 PRO A CA 1
ATOM 1937 C C . PRO A 1 254 ? 11.516 30.630 -10.646 1.00 36.38 254 PRO A C 1
ATOM 1939 O O . PRO A 1 254 ? 11.627 30.689 -9.397 1.00 36.38 254 PRO A O 1
#

Radius of gyration: 27.39 Å; chains: 1; bounding box: 64×89×54 Å

pLDDT: mean 74.32, std 21.92, range [30.33, 98.44]

Sequence (254 aa):
MGSVDTARAHAATGPPGTPGGYGYCFYHGSSLFFGYPALEVEIMSARCRHWGSFGSLVVTVVLAAGLLSSPVAAAPEPPTGNLASVYPSNQVLGTVFDRDGRYIQIRRGFYNSGSNQGFGFDKAYNKHGLTDIRPMKYVFRAVIRSPDNQDFRYTAYAREFVCNSAGCTVRQEVTVRGIFDPRTYSTYYGLPVGGVLGQKTMYCIGYNPRCPSWVTVALINAYNNALTLAELEESKTTGTFYSAGYESAMGSAP

Foldseek 3Di:
DDDDFDFDFDQDDDDPDDPDDRKGKGWGWDWDDDPDPDDTDTDIDIDIDDPDDDDDDDDDDDPPPPPPPDPPPDDDAQDPDLSQVPPQQQAFPDWEAEPVRDIFTAGPKAADPVVRDIFGDHCCVNFAVLPDCLLVNQQRNAPDWDDDPQKIKGKKKKFKWAADQVFIDTPDIWIKIWIFHQDFDCDDPSHGNRTGRGTGYMHTPPDGGYDDNCSNVQSNCCSVDVDDVVNRRVPSDGGMDMHMGHPDPDDDDD